Protein AF-X6NBS1-F1 (afdb_monomer_lite)

Foldseek 3Di:
DVVVVVLVVVLVVLLVVLLVLLLVLLVQLLVQLVVLVVCLVVVNLVSNLVSCLVNVVSLVSSLLSVLVSLLSCQQSVCCPPVVRHQDPVNSVVLCVLPVVLVVLVVVLSVQDDSPARDPVNLVSLVVNLVSSLVSLCVSLVSSVVSLLVVLLVVQVVPDDPDDDRDDDPVSLVSLLLSLLLSVLSVQLSVLVVVLSVLVSCLNVPPDVPDSSSNVNSVSSSVSSVSNSVSSVCNDPVNVVVSCVPCVVVSVVVSVVSVVVSVVVVVPD

Structure (mmCIF, N/CA/C/O backbone):
data_AF-X6NBS1-F1
#
_entry.id   AF-X6NBS1-F1
#
loop_
_atom_site.group_PDB
_atom_site.id
_atom_site.type_symbol
_atom_site.label_atom_id
_atom_site.label_alt_id
_atom_site.label_comp_id
_atom_site.label_asym_id
_atom_site.label_entity_id
_atom_site.label_seq_id
_atom_site.pdbx_PDB_ins_code
_atom_site.Cartn_x
_atom_site.Cartn_y
_atom_site.Cartn_z
_atom_site.occupancy
_atom_site.B_iso_or_equiv
_atom_site.auth_seq_id
_atom_site.auth_comp_id
_atom_site.auth_asym_id
_atom_site.auth_atom_id
_atom_site.pdbx_PDB_model_num
ATOM 1 N N . MET A 1 1 ? -29.540 11.827 16.513 1.00 54.47 1 MET A N 1
ATOM 2 C CA . MET A 1 1 ? -29.352 10.558 15.763 1.00 54.47 1 MET A CA 1
ATOM 3 C C . MET A 1 1 ? -29.164 10.740 14.250 1.00 54.47 1 MET A C 1
ATOM 5 O O . MET A 1 1 ? -28.243 10.127 13.724 1.00 54.47 1 MET A O 1
ATOM 9 N N . LYS A 1 2 ? -29.939 11.590 13.553 1.00 56.62 2 LYS A N 1
ATOM 10 C CA . LYS A 1 2 ? -29.839 11.810 12.088 1.00 56.62 2 LYS A CA 1
ATOM 11 C C . LYS A 1 2 ? -28.418 12.144 11.583 1.00 56.62 2 LYS A C 1
ATOM 13 O O . LYS A 1 2 ? -27.911 11.464 10.698 1.00 56.62 2 LYS A O 1
ATOM 18 N N . TYR A 1 3 ? -27.723 13.072 12.248 1.00 59.69 3 TYR A N 1
ATOM 19 C CA . TYR A 1 3 ? -26.331 13.436 11.929 1.00 59.69 3 TYR A CA 1
ATOM 20 C C . TYR A 1 3 ? -25.344 12.252 12.011 1.00 59.69 3 TYR A C 1
ATOM 22 O O . TYR A 1 3 ? -24.457 12.098 11.173 1.00 59.69 3 TYR A O 1
ATOM 30 N N . LEU A 1 4 ? -25.512 11.353 12.993 1.00 54.66 4 LEU A N 1
ATOM 31 C CA . LEU A 1 4 ? -24.625 10.194 13.165 1.00 54.66 4 LEU A CA 1
ATOM 32 C C . LEU A 1 4 ? -24.785 9.165 12.042 1.00 54.66 4 LEU A C 1
ATOM 34 O O . LEU A 1 4 ? -23.809 8.483 11.712 1.00 54.66 4 LEU A O 1
ATOM 38 N N . TYR A 1 5 ? -25.997 9.055 11.494 1.00 66.06 5 TYR A N 1
ATOM 39 C CA . TYR A 1 5 ? -26.334 8.159 10.394 1.00 66.06 5 TYR A CA 1
ATOM 40 C C . TYR A 1 5 ? -25.785 8.680 9.061 1.00 66.06 5 TYR A C 1
ATOM 42 O O . TYR A 1 5 ? -25.095 7.944 8.355 1.00 66.06 5 TYR A O 1
ATOM 50 N N . GLU A 1 6 ? -26.001 9.963 8.755 1.00 80.69 6 GLU A N 1
ATOM 51 C CA . GLU A 1 6 ? -25.488 10.596 7.531 1.00 80.69 6 GLU A CA 1
ATOM 52 C C . GLU A 1 6 ? -23.961 10.519 7.450 1.00 80.69 6 GLU A C 1
ATOM 54 O O . GLU A 1 6 ? -23.409 10.103 6.429 1.00 80.69 6 GLU A O 1
ATOM 59 N N . ASN A 1 7 ? -23.269 10.792 8.560 1.00 77.44 7 ASN A N 1
ATOM 60 C CA . ASN A 1 7 ? -21.810 10.758 8.564 1.00 77.44 7 ASN A CA 1
ATOM 61 C C . ASN A 1 7 ? -21.257 9.327 8.369 1.00 77.44 7 ASN A C 1
ATOM 63 O O . ASN A 1 7 ? -20.246 9.121 7.699 1.00 77.44 7 ASN A O 1
ATOM 67 N N . ARG A 1 8 ? -21.962 8.299 8.873 1.00 78.19 8 ARG A N 1
ATOM 68 C CA . ARG A 1 8 ? -21.600 6.884 8.647 1.00 78.19 8 ARG A CA 1
ATOM 69 C C . ARG A 1 8 ? -21.772 6.478 7.180 1.00 78.19 8 ARG A C 1
ATOM 71 O O . ARG A 1 8 ? -20.962 5.714 6.656 1.00 78.19 8 ARG A O 1
ATOM 78 N N . LYS A 1 9 ? -22.807 7.002 6.516 1.00 84.44 9 LYS A N 1
ATOM 79 C CA . LYS A 1 9 ? -23.068 6.765 5.090 1.00 84.44 9 LYS A CA 1
ATOM 80 C C . LYS A 1 9 ? -21.963 7.369 4.221 1.00 84.44 9 LYS A C 1
ATOM 82 O O . LYS A 1 9 ? -21.467 6.695 3.323 1.00 84.44 9 LYS A O 1
ATOM 87 N N . ASN A 1 10 ? -21.534 8.594 4.524 1.00 86.31 10 ASN A N 1
ATOM 88 C CA . ASN A 1 10 ? -20.439 9.254 3.807 1.00 86.31 10 ASN A CA 1
ATOM 89 C C . ASN A 1 10 ? -19.109 8.514 3.988 1.00 86.31 10 ASN A C 1
ATOM 91 O O . ASN A 1 10 ? -18.394 8.286 3.014 1.00 86.31 10 ASN A O 1
ATOM 95 N N . LEU A 1 11 ? -18.832 8.045 5.207 1.00 87.31 11 LEU A N 1
ATOM 96 C CA . LEU A 1 11 ? -17.645 7.250 5.505 1.00 87.31 11 LEU A CA 1
ATOM 97 C C . LEU A 1 11 ? -17.579 5.953 4.689 1.00 87.31 11 LEU A C 1
ATOM 99 O O . LEU A 1 11 ? -16.557 5.627 4.088 1.00 87.31 11 LEU A O 1
ATOM 103 N N . SER A 1 12 ? -18.687 5.211 4.660 1.00 87.94 12 SER A N 1
ATOM 104 C CA . SER A 1 12 ? -18.772 3.962 3.904 1.00 87.94 12 SER A CA 1
ATOM 105 C C . SER A 1 12 ? -18.581 4.194 2.404 1.00 87.94 12 SER A C 1
ATOM 107 O O . SER A 1 12 ? -17.882 3.413 1.760 1.00 87.94 12 SER A O 1
ATOM 109 N N . LYS A 1 13 ? -19.140 5.283 1.861 1.00 93.00 13 LYS A N 1
ATOM 110 C CA . LYS A 1 13 ? -18.949 5.672 0.458 1.00 93.00 13 LYS A CA 1
ATOM 111 C C . LYS A 1 13 ? -17.491 5.987 0.144 1.00 93.00 13 LYS A C 1
ATOM 113 O O . LYS A 1 13 ? -16.982 5.469 -0.842 1.00 93.00 13 LYS A O 1
ATOM 118 N N . PHE A 1 14 ? -16.816 6.776 0.985 1.00 93.88 14 PHE A N 1
ATOM 119 C CA . PHE A 1 14 ? -15.404 7.115 0.792 1.00 93.88 14 PHE A CA 1
ATOM 120 C C . PHE A 1 14 ? -14.534 5.858 0.675 1.00 93.88 14 PHE A C 1
ATOM 122 O O . PHE A 1 14 ? -13.827 5.695 -0.317 1.00 93.88 14 PHE A O 1
ATOM 129 N N . PHE A 1 15 ? -14.631 4.934 1.638 1.00 93.88 15 PHE A N 1
ATOM 130 C CA . PHE A 1 15 ? -13.835 3.704 1.594 1.00 93.88 15 PHE A CA 1
ATOM 131 C C . PHE A 1 15 ? -14.197 2.811 0.411 1.00 93.88 15 PHE A C 1
ATOM 133 O O . PHE A 1 15 ? -13.303 2.200 -0.168 1.00 93.88 15 PHE A O 1
ATOM 140 N N . CYS A 1 16 ? -15.475 2.750 0.032 1.00 94.44 16 CYS A N 1
ATOM 141 C CA . CYS A 1 16 ? -15.914 1.999 -1.138 1.00 94.44 16 CYS A CA 1
ATOM 142 C C . CYS A 1 16 ? -15.286 2.562 -2.422 1.00 94.44 16 CYS A C 1
ATOM 144 O O . CYS A 1 16 ? -14.586 1.837 -3.123 1.00 94.44 16 CYS A O 1
ATOM 146 N N . TYR A 1 17 ? -15.442 3.864 -2.686 1.00 96.38 17 TYR A N 1
ATOM 147 C CA . TYR A 1 17 ? -14.901 4.496 -3.892 1.00 96.38 17 TYR A CA 1
ATOM 148 C C . TYR A 1 17 ? -13.379 4.449 -3.950 1.00 96.38 17 TYR A C 1
ATOM 150 O O . TYR A 1 17 ? -12.824 4.126 -4.996 1.00 96.38 17 TYR A O 1
ATOM 158 N N . ALA A 1 18 ? -12.699 4.712 -2.835 1.00 95.81 18 ALA A N 1
ATOM 159 C CA . ALA A 1 18 ? -11.247 4.635 -2.791 1.00 95.81 18 ALA A CA 1
ATOM 160 C C . ALA A 1 18 ? -10.746 3.194 -3.006 1.00 95.81 18 ALA A C 1
ATOM 162 O O . ALA A 1 18 ? -9.756 2.995 -3.703 1.00 95.81 18 ALA A O 1
ATOM 163 N N . SER A 1 19 ? -11.455 2.180 -2.498 1.00 96.19 19 SER A N 1
ATOM 164 C CA . SER A 1 19 ? -11.112 0.776 -2.766 1.00 96.19 19 SER A CA 1
ATOM 165 C C . SER A 1 19 ? -11.358 0.392 -4.227 1.00 96.19 19 SER A C 1
ATOM 167 O O . SER A 1 19 ? -10.502 -0.241 -4.836 1.00 96.19 19 SER A O 1
ATOM 169 N N . ILE A 1 20 ? -12.485 0.812 -4.814 1.00 97.31 20 ILE A N 1
ATOM 170 C CA . ILE A 1 20 ? -12.769 0.606 -6.243 1.00 97.31 20 ILE A CA 1
ATOM 171 C C . ILE A 1 20 ? -11.671 1.254 -7.087 1.00 97.31 20 ILE A C 1
ATOM 173 O O . ILE A 1 20 ? -11.134 0.607 -7.975 1.00 97.31 20 ILE A O 1
ATOM 177 N N . PHE A 1 21 ? -11.287 2.491 -6.770 1.00 97.62 21 PHE A N 1
ATOM 178 C CA . PHE A 1 21 ? -10.201 3.191 -7.449 1.00 97.62 21 PHE A CA 1
ATOM 179 C C . PHE A 1 21 ? -8.885 2.399 -7.401 1.00 97.62 21 PHE A C 1
ATOM 181 O O . PHE A 1 21 ? -8.319 2.110 -8.452 1.00 97.62 21 PHE A O 1
ATOM 188 N N . CYS A 1 22 ? -8.440 1.975 -6.209 1.00 97.69 22 CYS A N 1
ATOM 189 C CA . CYS A 1 22 ? -7.217 1.174 -6.062 1.00 97.69 22 CYS A CA 1
ATOM 190 C C . CYS A 1 22 ? -7.293 -0.122 -6.879 1.00 97.69 22 CYS A C 1
ATOM 192 O O . CYS A 1 22 ? -6.366 -0.461 -7.613 1.00 97.69 22 CYS A O 1
ATOM 194 N N . SER A 1 23 ? -8.429 -0.820 -6.778 1.00 97.88 23 SER A N 1
ATOM 195 C CA . SER A 1 23 ? -8.660 -2.079 -7.476 1.00 97.88 23 SER A CA 1
ATOM 196 C C . SER A 1 23 ? -8.614 -1.905 -8.991 1.00 97.88 23 SER A C 1
ATOM 198 O O . SER A 1 23 ? -7.977 -2.704 -9.673 1.00 97.88 23 SER A O 1
ATOM 200 N N . SER A 1 24 ? -9.253 -0.861 -9.522 1.00 98.00 24 SER A N 1
ATOM 201 C CA . SER A 1 24 ? -9.255 -0.550 -10.953 1.00 98.00 24 SER A CA 1
ATOM 202 C C . SER A 1 24 ? -7.854 -0.225 -11.460 1.00 98.00 24 SER A C 1
ATOM 204 O O . SER A 1 24 ? -7.460 -0.735 -12.505 1.00 98.00 24 SER A O 1
ATOM 206 N N . CYS A 1 25 ? -7.075 0.559 -10.709 1.00 97.88 25 CYS A N 1
ATOM 207 C CA . CYS A 1 25 ? -5.694 0.887 -11.057 1.00 97.88 25 CYS A CA 1
ATOM 208 C C . CYS A 1 25 ? -4.815 -0.369 -11.186 1.00 97.88 25 CYS A C 1
ATOM 210 O O . CYS A 1 25 ? -4.175 -0.571 -12.219 1.00 97.88 25 CYS A O 1
ATOM 212 N N . TRP A 1 26 ? -4.816 -1.255 -10.187 1.00 98.12 26 TRP A N 1
ATOM 213 C CA . TRP A 1 26 ? -4.018 -2.485 -10.259 1.00 98.12 26 TRP A CA 1
ATOM 214 C C . TRP A 1 26 ? -4.557 -3.496 -11.267 1.00 98.12 26 TRP A C 1
ATOM 216 O O . TRP A 1 26 ? -3.770 -4.156 -11.937 1.00 98.12 26 TRP A O 1
ATOM 226 N N . SER A 1 27 ? -5.877 -3.600 -11.429 1.00 97.81 27 SER A N 1
ATOM 227 C CA . SER A 1 27 ? -6.470 -4.489 -12.438 1.00 97.81 27 SER A CA 1
ATOM 228 C C . SER A 1 27 ? -6.098 -4.046 -13.852 1.00 97.81 27 SER A C 1
ATOM 230 O O . SER A 1 27 ? -5.763 -4.879 -14.688 1.00 97.81 27 SER A O 1
ATOM 232 N N . LEU A 1 28 ? -6.092 -2.734 -14.110 1.00 97.00 28 LEU A N 1
ATOM 233 C CA . LEU A 1 28 ? -5.653 -2.182 -15.387 1.00 97.00 28 LEU A CA 1
ATOM 234 C C . LEU A 1 28 ? -4.161 -2.444 -15.626 1.00 97.00 28 LEU A C 1
ATOM 236 O O . LEU A 1 28 ? -3.786 -2.837 -16.727 1.00 97.00 28 LEU A O 1
ATOM 240 N N . TYR A 1 29 ? -3.318 -2.301 -14.596 1.00 96.50 29 TYR A N 1
ATOM 241 C CA . TYR A 1 29 ? -1.907 -2.687 -14.688 1.00 96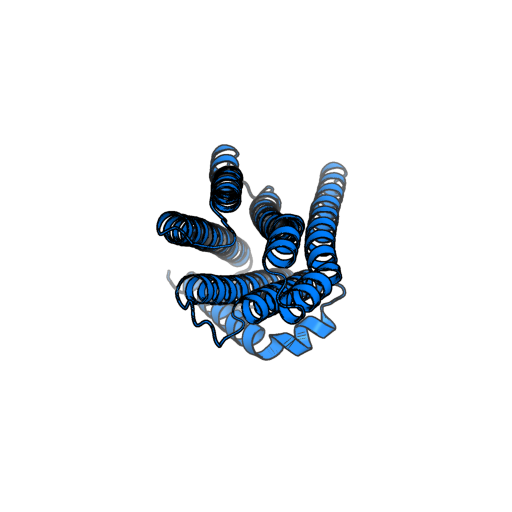.50 29 TYR A CA 1
ATOM 242 C C . TYR A 1 29 ? -1.750 -4.174 -15.044 1.00 96.50 29 TYR A C 1
ATOM 244 O O . TYR A 1 29 ? -1.016 -4.512 -15.969 1.00 96.50 29 TYR A O 1
ATOM 252 N N . LEU A 1 30 ? -2.467 -5.062 -14.349 1.00 97.12 30 LEU A N 1
ATOM 253 C CA . LEU A 1 30 ? -2.409 -6.508 -14.573 1.00 97.12 30 LEU A CA 1
ATOM 254 C C . LEU A 1 30 ? -2.884 -6.912 -15.969 1.00 97.12 30 LEU A C 1
ATOM 256 O O . LEU A 1 30 ? -2.258 -7.763 -16.592 1.00 97.12 30 LEU A O 1
ATOM 260 N N . LEU A 1 31 ? -3.948 -6.286 -16.477 1.00 96.00 31 LEU A N 1
ATOM 261 C CA . LEU A 1 31 ? -4.465 -6.544 -17.822 1.00 96.00 31 LEU A CA 1
ATOM 262 C C . LEU A 1 31 ? -3.444 -6.185 -18.912 1.00 96.00 31 LEU A C 1
ATOM 264 O O . LEU A 1 31 ? -3.386 -6.834 -19.953 1.00 96.00 31 LEU A O 1
ATOM 268 N N . LEU A 1 32 ? -2.646 -5.145 -18.671 1.00 93.75 32 LEU A N 1
ATOM 269 C CA . LEU A 1 32 ? -1.732 -4.576 -19.659 1.00 93.75 32 LEU A CA 1
ATOM 270 C C . LEU A 1 32 ? -0.296 -5.096 -19.522 1.00 93.75 32 LEU A C 1
ATOM 272 O O . LEU A 1 32 ? 0.461 -5.067 -20.492 1.00 93.75 32 LEU A O 1
ATOM 276 N N . SER A 1 33 ? 0.069 -5.626 -18.353 1.00 93.81 33 SER A N 1
ATOM 277 C CA . SER A 1 33 ? 1.383 -6.215 -18.084 1.00 93.81 33 SER A CA 1
ATOM 278 C C . SER A 1 33 ? 1.809 -7.254 -19.141 1.00 93.81 33 SER A C 1
ATOM 280 O O . SER A 1 33 ? 2.923 -7.118 -19.653 1.00 93.81 33 SER A O 1
ATOM 282 N N . PRO A 1 34 ? 0.949 -8.194 -19.602 1.00 95.12 34 PRO A N 1
ATOM 283 C CA . PRO A 1 34 ? 1.303 -9.153 -20.654 1.00 95.12 34 PRO A CA 1
ATOM 284 C C . PRO A 1 34 ? 1.820 -8.525 -21.957 1.00 95.12 34 PRO A C 1
ATOM 286 O O . PRO A 1 34 ? 2.671 -9.117 -22.615 1.00 95.12 34 PRO A O 1
ATOM 289 N N . MET A 1 35 ? 1.379 -7.315 -22.324 1.00 94.88 35 MET A N 1
ATOM 290 C CA . MET A 1 35 ? 1.914 -6.621 -23.506 1.00 94.88 35 MET A CA 1
ATOM 291 C C . MET A 1 35 ? 3.398 -6.268 -23.327 1.00 94.88 35 MET A C 1
ATOM 293 O O . MET A 1 35 ? 4.183 -6.384 -24.265 1.00 94.88 35 MET A O 1
ATOM 297 N N . GLY A 1 36 ? 3.799 -5.882 -22.110 1.00 91.62 36 GLY A N 1
ATOM 298 C CA . GLY A 1 36 ? 5.198 -5.624 -21.761 1.00 91.62 36 GLY A CA 1
ATOM 299 C C . GLY A 1 36 ? 6.049 -6.889 -21.834 1.00 91.62 36 GLY A C 1
ATOM 300 O O . GLY A 1 36 ? 7.153 -6.850 -22.374 1.00 91.62 36 GLY A O 1
ATOM 301 N N . PHE A 1 37 ? 5.500 -8.022 -21.382 1.00 92.62 37 PHE A N 1
ATOM 302 C CA . PHE A 1 37 ? 6.126 -9.339 -21.530 1.00 92.62 37 PHE A CA 1
ATOM 303 C C . PHE A 1 37 ? 6.360 -9.698 -23.003 1.00 92.62 37 PHE A C 1
ATOM 305 O O . PHE A 1 37 ? 7.473 -10.072 -23.365 1.00 92.62 37 PHE A O 1
ATOM 312 N N . ILE A 1 38 ? 5.344 -9.540 -23.858 1.00 95.19 38 ILE A N 1
ATOM 313 C CA . ILE A 1 38 ? 5.440 -9.852 -25.293 1.00 95.19 38 ILE A CA 1
ATOM 314 C C . ILE A 1 38 ? 6.533 -9.008 -25.960 1.00 95.19 38 ILE A C 1
ATOM 316 O O . ILE A 1 38 ? 7.420 -9.558 -26.608 1.00 95.19 38 ILE A O 1
ATOM 320 N N . PHE A 1 39 ? 6.544 -7.688 -25.746 1.00 94.81 39 PHE A N 1
ATOM 321 C CA . PHE A 1 39 ? 7.566 -6.823 -26.350 1.00 94.81 39 PHE A CA 1
ATOM 322 C C . PHE A 1 39 ? 8.979 -7.063 -25.808 1.00 94.81 39 PHE A C 1
ATOM 324 O O . PHE A 1 39 ? 9.954 -6.880 -26.545 1.00 94.81 39 PHE A O 1
ATOM 331 N N . CYS A 1 40 ? 9.099 -7.501 -24.551 1.00 91.50 40 CYS A N 1
ATOM 332 C CA . CYS A 1 40 ? 10.371 -7.938 -23.986 1.00 91.50 40 CYS A CA 1
ATOM 333 C C . CYS A 1 40 ? 10.886 -9.200 -24.701 1.00 91.50 40 CYS A C 1
ATOM 335 O O . CYS A 1 40 ? 12.045 -9.234 -25.113 1.00 91.50 40 CYS A O 1
ATOM 337 N N . MET A 1 41 ? 10.014 -10.189 -24.937 1.00 92.44 41 MET A N 1
ATOM 338 C CA . MET A 1 41 ? 10.351 -11.422 -25.664 1.00 92.44 41 MET A CA 1
ATOM 339 C C . MET A 1 41 ? 10.689 -11.176 -27.142 1.00 92.44 41 MET A C 1
ATOM 341 O O . MET A 1 41 ? 11.563 -11.842 -27.688 1.00 92.44 41 MET A O 1
ATOM 345 N N . GLU A 1 42 ? 10.059 -10.187 -27.783 1.00 94.88 42 GLU A N 1
ATOM 346 C CA . GLU A 1 42 ? 10.387 -9.752 -29.152 1.00 94.88 42 GLU A CA 1
ATOM 347 C C . GLU A 1 42 ? 11.744 -9.029 -29.264 1.00 94.88 42 GLU A C 1
ATOM 349 O O . GLU A 1 42 ? 12.143 -8.638 -30.362 1.00 94.88 42 GLU A O 1
ATOM 354 N N . GLY A 1 43 ? 12.442 -8.767 -28.152 1.00 91.12 43 GLY A N 1
ATOM 355 C CA . GLY A 1 43 ? 13.696 -8.010 -28.167 1.00 91.12 43 GLY A CA 1
ATOM 356 C C . GLY A 1 43 ? 13.512 -6.554 -28.609 1.00 91.12 43 GLY A C 1
ATOM 357 O O . GLY A 1 43 ? 14.413 -5.966 -29.208 1.00 91.12 43 GLY A O 1
ATOM 358 N N . SER A 1 44 ? 12.342 -5.961 -28.334 1.00 92.50 44 SER A N 1
ATOM 359 C CA . SER A 1 44 ? 11.972 -4.597 -28.736 1.00 92.50 44 SER A CA 1
ATOM 360 C C . SER A 1 44 ? 12.026 -3.609 -27.554 1.00 92.50 44 SER A C 1
ATOM 362 O O . SER A 1 44 ? 10.983 -3.103 -27.131 1.00 92.50 44 SER A O 1
ATOM 364 N N . PRO A 1 45 ? 13.218 -3.227 -27.042 1.00 87.62 45 PRO A N 1
ATOM 365 C CA . PRO A 1 45 ? 13.360 -2.478 -25.786 1.00 87.62 45 PRO A CA 1
ATOM 366 C C . PRO A 1 45 ? 12.656 -1.117 -25.804 1.00 87.62 45 PRO A C 1
ATOM 368 O O . PRO A 1 45 ? 12.155 -0.660 -24.782 1.00 87.62 45 PRO A O 1
ATOM 371 N N . ARG A 1 46 ? 12.557 -0.462 -26.972 1.00 89.81 46 ARG A N 1
ATOM 372 C CA . ARG A 1 46 ? 11.799 0.794 -27.106 1.00 89.81 46 ARG A CA 1
ATOM 373 C C . ARG A 1 46 ? 10.317 0.590 -26.792 1.00 89.81 46 ARG A C 1
ATOM 375 O O . ARG A 1 46 ? 9.768 1.361 -26.017 1.00 89.81 46 ARG A O 1
ATOM 382 N N . LYS A 1 47 ? 9.694 -0.452 -27.357 1.00 93.56 47 LYS A N 1
ATOM 383 C CA . LYS A 1 47 ? 8.278 -0.766 -27.118 1.00 93.56 47 LYS A CA 1
ATOM 384 C C . LYS A 1 47 ? 8.054 -1.172 -25.663 1.00 93.56 47 LYS A C 1
ATOM 386 O O . LYS A 1 47 ? 7.114 -0.678 -25.049 1.00 93.56 47 LYS A O 1
ATOM 391 N N . THR A 1 48 ? 8.945 -1.993 -25.102 1.00 91.44 48 THR A N 1
ATOM 392 C CA . THR A 1 48 ? 8.889 -2.415 -23.695 1.00 91.44 48 THR A CA 1
ATOM 393 C C . THR A 1 48 ? 8.931 -1.223 -22.744 1.00 91.44 48 THR A C 1
ATOM 395 O O . THR A 1 48 ? 8.074 -1.103 -21.872 1.00 91.44 48 THR A O 1
ATOM 398 N N . VAL A 1 49 ? 9.876 -0.297 -22.946 1.00 88.38 49 VAL A N 1
ATOM 399 C CA . VAL A 1 49 ? 9.989 0.922 -22.132 1.00 88.38 49 VAL A CA 1
ATOM 400 C C . VAL A 1 49 ? 8.767 1.818 -22.312 1.00 88.38 49 VAL A C 1
ATOM 402 O O . VAL A 1 49 ? 8.235 2.307 -21.321 1.00 88.38 49 VAL A O 1
ATOM 405 N N . THR A 1 50 ? 8.272 2.009 -23.539 1.00 90.44 50 THR A N 1
ATOM 406 C CA . THR A 1 50 ? 7.044 2.783 -23.780 1.00 90.44 50 THR A CA 1
ATOM 407 C C . THR A 1 50 ? 5.855 2.191 -23.027 1.00 90.44 50 THR A C 1
ATOM 409 O O . THR A 1 50 ? 5.157 2.914 -22.323 1.00 90.44 50 THR A O 1
ATOM 412 N N . VAL A 1 51 ? 5.658 0.876 -23.111 1.00 92.50 51 VAL A N 1
ATOM 413 C CA . VAL A 1 51 ? 4.610 0.159 -22.378 1.00 92.50 51 VAL A CA 1
ATOM 414 C C . VAL A 1 51 ? 4.773 0.316 -20.865 1.00 92.50 51 VAL A C 1
ATOM 416 O O . VAL A 1 51 ? 3.809 0.650 -20.174 1.00 92.50 51 VAL A O 1
ATOM 419 N N . ALA A 1 52 ? 5.994 0.164 -20.348 1.00 90.00 52 ALA A N 1
ATOM 420 C CA . ALA A 1 52 ? 6.275 0.379 -18.935 1.00 90.00 52 ALA A CA 1
ATOM 421 C C . ALA A 1 52 ? 5.917 1.810 -18.500 1.00 90.00 52 ALA A C 1
ATOM 423 O O . ALA A 1 52 ? 5.204 1.980 -17.515 1.00 90.00 52 ALA A O 1
ATOM 424 N N . LEU A 1 53 ? 6.336 2.840 -19.239 1.00 88.62 53 LEU A N 1
ATOM 425 C CA . LEU A 1 53 ? 6.058 4.243 -18.904 1.00 88.62 53 LEU A CA 1
ATOM 426 C C . LEU A 1 53 ? 4.558 4.573 -18.914 1.00 88.62 53 LEU A C 1
ATOM 428 O O . LEU A 1 53 ? 4.107 5.374 -18.097 1.00 88.62 53 LEU A O 1
ATOM 432 N N . ILE A 1 54 ? 3.778 3.947 -19.800 1.00 91.00 54 ILE A N 1
ATOM 433 C CA . ILE A 1 54 ? 2.328 4.172 -19.880 1.00 91.00 54 ILE A CA 1
ATOM 434 C C . ILE A 1 54 ? 1.597 3.494 -18.712 1.00 91.00 54 ILE A C 1
ATOM 436 O O . ILE A 1 54 ? 0.657 4.074 -18.167 1.00 91.00 54 ILE A O 1
ATOM 440 N N . PHE A 1 55 ? 2.009 2.288 -18.301 1.00 91.25 55 PHE A N 1
ATOM 441 C CA . PHE A 1 55 ? 1.228 1.485 -17.346 1.00 91.25 55 PHE A CA 1
ATOM 442 C C . PHE A 1 55 ? 1.723 1.553 -15.906 1.00 91.25 55 PHE A C 1
ATOM 444 O O . PHE A 1 55 ? 0.911 1.492 -14.984 1.00 91.25 55 PHE A O 1
ATOM 451 N N . THR A 1 56 ? 3.016 1.771 -15.678 1.00 91.00 56 THR A N 1
ATOM 452 C CA . THR A 1 56 ? 3.570 1.943 -14.326 1.00 91.00 56 THR A CA 1
ATOM 453 C C . THR A 1 56 ? 2.873 3.053 -13.506 1.00 91.00 56 THR A C 1
ATOM 455 O O . THR A 1 56 ? 2.686 2.846 -12.303 1.00 91.00 56 THR A O 1
ATOM 458 N N . PRO A 1 57 ? 2.366 4.168 -14.087 1.00 93.81 57 PRO A N 1
ATOM 459 C CA . PRO A 1 57 ? 1.551 5.127 -13.343 1.00 93.81 57 PRO A CA 1
ATOM 460 C C . PRO A 1 57 ? 0.342 4.491 -12.648 1.00 93.81 57 PRO A C 1
ATOM 462 O O . PRO A 1 57 ? 0.007 4.896 -11.540 1.00 93.81 57 PRO A O 1
ATOM 465 N N . MET A 1 58 ? -0.290 3.475 -13.246 1.00 96.19 58 MET A N 1
ATOM 466 C CA . MET A 1 58 ? -1.453 2.801 -12.655 1.00 96.19 58 MET A CA 1
ATOM 467 C C . MET A 1 58 ? -1.082 2.031 -11.390 1.00 96.19 58 MET A C 1
ATOM 469 O O . MET A 1 58 ? -1.798 2.109 -10.394 1.00 96.19 58 MET A O 1
ATOM 473 N N . TYR A 1 59 ? 0.071 1.362 -11.380 1.00 95.62 59 TYR A N 1
ATOM 474 C CA . TYR A 1 59 ? 0.588 0.720 -10.172 1.00 95.62 59 TYR A CA 1
ATOM 475 C C . TYR A 1 59 ? 0.786 1.738 -9.038 1.00 95.62 59 TYR A C 1
ATOM 477 O O . TYR A 1 59 ? 0.264 1.556 -7.934 1.00 95.62 59 TYR A O 1
ATOM 485 N N . TYR A 1 60 ? 1.459 2.857 -9.327 1.00 94.38 60 TYR A N 1
ATOM 486 C CA . TYR A 1 60 ? 1.717 3.901 -8.333 1.00 94.38 60 TYR A CA 1
ATOM 487 C C . TYR A 1 60 ? 0.449 4.623 -7.866 1.00 94.38 60 TYR A C 1
ATOM 489 O O . TYR A 1 60 ? 0.328 4.923 -6.679 1.00 94.38 60 TYR A O 1
ATOM 497 N N . LEU A 1 61 ? -0.519 4.865 -8.754 1.00 95.81 61 LEU A N 1
ATOM 498 C CA . LEU A 1 61 ? -1.825 5.414 -8.379 1.00 95.81 61 LEU A CA 1
ATOM 499 C C . LEU A 1 61 ? -2.565 4.490 -7.406 1.00 95.81 61 LEU A C 1
ATOM 501 O O . LEU A 1 61 ? -3.154 4.979 -6.441 1.00 95.81 61 LEU A O 1
ATOM 505 N N . GLY A 1 62 ? -2.478 3.171 -7.599 1.00 96.69 62 GLY A N 1
ATOM 506 C CA . GLY A 1 62 ? -3.004 2.195 -6.647 1.00 96.69 62 GLY A CA 1
ATOM 507 C C . GLY A 1 62 ? -2.338 2.301 -5.269 1.00 96.69 62 GLY A C 1
ATOM 508 O O . GLY A 1 62 ? -3.037 2.388 -4.259 1.00 96.69 62 GLY A O 1
ATOM 509 N N . LEU A 1 63 ? -1.002 2.400 -5.212 1.00 95.44 63 LEU A N 1
ATOM 510 C CA . LEU A 1 63 ? -0.266 2.593 -3.950 1.00 95.44 63 LEU A CA 1
ATOM 511 C C . LEU A 1 63 ? -0.645 3.905 -3.240 1.00 95.44 63 LEU A C 1
ATOM 513 O O . LEU A 1 63 ? -0.873 3.919 -2.028 1.00 95.44 63 LEU A O 1
ATOM 517 N N . VAL A 1 64 ? -0.764 5.009 -3.986 1.00 95.94 64 VAL A N 1
ATOM 518 C CA . VAL A 1 64 ? -1.236 6.299 -3.448 1.00 95.94 64 VAL A CA 1
ATOM 519 C C . VAL A 1 64 ? -2.665 6.170 -2.919 1.00 95.94 64 VAL A C 1
ATOM 521 O O . VAL A 1 64 ? -2.969 6.677 -1.839 1.00 95.94 64 VAL A O 1
ATOM 524 N N . GLY A 1 65 ? -3.535 5.452 -3.630 1.00 96.00 65 GLY A N 1
ATOM 525 C CA . GLY A 1 65 ? -4.899 5.176 -3.190 1.00 96.00 65 GLY A CA 1
ATOM 526 C C . GLY A 1 65 ? -4.953 4.416 -1.858 1.00 96.00 65 GLY A C 1
ATOM 527 O O . GLY A 1 65 ? -5.707 4.806 -0.964 1.00 96.00 65 GLY A O 1
ATOM 528 N N . VAL A 1 66 ? -4.108 3.396 -1.666 1.00 95.69 66 VAL A N 1
ATOM 529 C CA . VAL A 1 66 ? -3.981 2.676 -0.382 1.00 95.69 66 VAL A CA 1
ATOM 530 C C . VAL A 1 66 ? -3.501 3.592 0.729 1.00 95.69 66 VAL A C 1
ATOM 532 O O . VAL A 1 66 ? -4.041 3.562 1.836 1.00 95.69 66 VAL A O 1
ATOM 535 N N . TYR A 1 67 ? -2.509 4.430 0.445 1.00 96.44 67 TYR A N 1
ATOM 536 C CA . TYR A 1 67 ? -2.019 5.391 1.420 1.00 96.44 67 TYR A CA 1
ATOM 537 C C . TYR A 1 67 ? -3.138 6.344 1.868 1.00 96.44 67 TYR A C 1
ATOM 539 O O . TYR A 1 67 ? -3.366 6.527 3.066 1.00 96.44 67 TYR A O 1
ATOM 547 N N . VAL A 1 68 ? -3.918 6.874 0.920 1.00 96.69 68 VAL A N 1
ATOM 548 C CA . VAL A 1 68 ? -5.101 7.704 1.200 1.00 96.69 68 VAL A CA 1
ATOM 549 C C . VAL A 1 68 ? -6.159 6.929 1.993 1.00 96.69 68 VAL A C 1
ATOM 551 O O . VAL A 1 68 ? -6.740 7.480 2.931 1.00 96.69 68 VAL A O 1
ATOM 554 N N . LEU A 1 69 ? -6.383 5.645 1.693 1.00 95.56 69 LEU A N 1
ATOM 555 C CA . LEU A 1 69 ? -7.261 4.774 2.480 1.00 95.56 69 LEU A CA 1
ATOM 556 C C . LEU A 1 69 ? -6.787 4.654 3.935 1.00 95.56 69 LEU A C 1
ATOM 558 O O . LEU A 1 69 ? -7.614 4.730 4.845 1.00 95.56 69 LEU A O 1
ATOM 562 N N . LEU A 1 70 ? -5.483 4.498 4.182 1.00 94.69 70 LEU A N 1
ATOM 563 C CA . LEU A 1 70 ? -4.916 4.421 5.534 1.00 94.69 70 LEU A CA 1
ATOM 564 C C . LEU A 1 70 ? -5.052 5.747 6.290 1.00 94.69 70 LEU A C 1
ATOM 566 O O . LEU A 1 70 ? -5.483 5.745 7.446 1.00 94.69 70 LEU A O 1
ATOM 570 N N . VAL A 1 71 ? -4.760 6.876 5.637 1.00 96.62 71 VAL A N 1
ATOM 571 C CA . VAL A 1 71 ? -4.977 8.217 6.207 1.00 96.62 71 VAL A CA 1
ATOM 572 C C . VAL A 1 71 ? -6.455 8.422 6.544 1.00 96.62 71 VAL A C 1
ATOM 574 O O . VAL A 1 71 ? -6.785 8.842 7.654 1.00 96.62 71 VAL A O 1
ATOM 577 N N . GLY A 1 72 ? -7.358 8.064 5.628 1.00 95.06 72 GLY A N 1
ATOM 578 C CA . GLY A 1 72 ? -8.801 8.139 5.840 1.00 95.06 72 GLY A CA 1
ATOM 579 C C . GLY A 1 72 ? -9.267 7.249 6.994 1.00 95.06 72 GLY A C 1
ATOM 580 O O . GLY A 1 72 ? -10.035 7.696 7.844 1.00 95.06 72 GLY A O 1
ATOM 581 N N . ARG A 1 73 ? -8.754 6.014 7.097 1.00 93.38 73 ARG A N 1
ATOM 582 C CA . ARG A 1 73 ? -9.025 5.115 8.234 1.00 93.38 73 ARG A CA 1
ATOM 583 C C . ARG A 1 73 ? -8.586 5.740 9.548 1.00 93.38 73 ARG A C 1
ATOM 585 O O . ARG A 1 73 ? -9.366 5.725 10.495 1.00 93.38 73 ARG A O 1
ATOM 592 N N . LEU A 1 74 ? -7.390 6.320 9.607 1.00 94.25 74 LEU A N 1
ATOM 593 C CA . LEU A 1 74 ? -6.901 7.010 10.797 1.00 94.25 74 LEU A CA 1
ATOM 594 C C . LEU A 1 74 ? -7.785 8.213 11.158 1.00 94.25 74 LEU A C 1
ATOM 596 O O . LEU A 1 74 ? -8.198 8.343 12.307 1.00 94.25 74 LEU A O 1
ATOM 600 N N . TYR A 1 75 ? -8.116 9.065 10.191 1.00 95.50 75 TYR A N 1
ATOM 601 C CA . TYR A 1 75 ? -8.916 10.264 10.425 1.00 95.50 75 TYR A CA 1
ATOM 602 C C . TYR A 1 75 ? -10.336 9.933 10.904 1.00 95.50 75 TYR A C 1
ATOM 604 O O . TYR A 1 75 ? -10.727 10.306 12.012 1.00 95.50 75 TYR A O 1
ATOM 612 N N . TYR A 1 76 ? -11.091 9.172 10.112 1.00 93.00 76 TYR A N 1
ATOM 613 C CA . TYR A 1 76 ? -12.508 8.936 10.374 1.00 93.00 76 TYR A CA 1
ATOM 614 C C . TYR A 1 76 ? -12.774 7.984 11.548 1.00 93.00 76 TYR A C 1
ATOM 616 O O . TYR A 1 76 ? -13.811 8.094 12.201 1.00 93.00 76 TYR A O 1
ATOM 624 N N . THR A 1 77 ? -11.853 7.062 11.861 1.00 90.62 77 THR A N 1
ATOM 625 C CA . THR A 1 77 ? -12.019 6.162 13.022 1.00 90.62 77 THR A CA 1
ATOM 626 C C . THR A 1 77 ? -11.977 6.938 14.338 1.00 90.62 77 THR A C 1
ATOM 628 O O . THR A 1 77 ? -12.730 6.632 15.265 1.00 90.62 77 THR A O 1
ATOM 631 N N . PHE A 1 78 ? -11.121 7.959 14.428 1.00 93.38 78 PHE A N 1
ATOM 632 C CA . PHE A 1 78 ? -10.915 8.717 15.663 1.00 93.38 78 PHE A CA 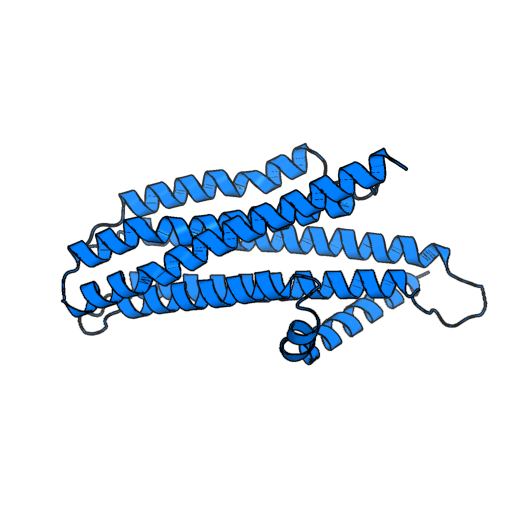1
ATOM 633 C C . PHE A 1 78 ? -11.620 10.077 15.690 1.00 93.38 78 PHE A C 1
ATOM 635 O O . PHE A 1 78 ? -11.596 10.734 16.725 1.00 93.38 78 PHE A O 1
ATOM 642 N N . GLU A 1 79 ? -12.305 10.475 14.614 1.00 94.12 79 GLU A N 1
ATOM 643 C CA . GLU A 1 79 ? -13.000 11.767 14.500 1.00 94.12 79 GLU A CA 1
ATOM 644 C C . GLU A 1 79 ? -13.966 12.044 15.665 1.00 94.12 79 GLU A C 1
ATOM 646 O O . GLU A 1 79 ? -14.059 13.172 16.139 1.00 94.12 79 GLU A O 1
ATOM 651 N N . ARG A 1 80 ? -14.661 11.012 16.162 1.00 89.88 80 ARG A N 1
ATOM 652 C CA . ARG A 1 80 ? -15.677 11.145 17.224 1.00 89.88 80 ARG A CA 1
ATOM 653 C C . ARG A 1 80 ? -15.130 11.082 18.650 1.00 89.88 80 ARG A C 1
ATOM 655 O O . ARG A 1 80 ? -15.900 11.243 19.590 1.00 89.88 80 ARG A O 1
ATOM 662 N N . ASN A 1 81 ? -13.843 10.797 18.827 1.00 92.19 81 ASN A N 1
ATOM 663 C CA . ASN A 1 81 ? -13.236 10.661 20.147 1.00 92.19 81 ASN A CA 1
ATOM 664 C C . ASN A 1 81 ? -12.375 11.909 20.408 1.00 92.19 81 ASN A C 1
ATOM 666 O O . ASN A 1 81 ? -11.272 11.972 19.866 1.00 92.19 81 ASN A O 1
ATOM 670 N N . PRO A 1 82 ? -12.825 12.893 21.214 1.00 92.81 82 PRO A N 1
ATOM 671 C CA . PRO A 1 82 ? -12.155 14.194 21.333 1.00 92.81 82 PRO A CA 1
ATOM 672 C C . PRO A 1 82 ? -10.689 14.086 21.783 1.00 92.81 82 PRO A C 1
ATOM 674 O O . PRO A 1 82 ? -9.834 14.772 21.234 1.00 92.81 82 PRO A O 1
ATOM 677 N N . GLY A 1 83 ? -10.359 13.152 22.684 1.00 93.38 83 GLY A N 1
ATOM 678 C CA . GLY A 1 83 ? -8.971 12.901 23.107 1.00 93.38 83 GLY A CA 1
ATOM 679 C C . GLY A 1 83 ? -8.091 12.182 22.070 1.00 93.38 83 GLY A C 1
ATOM 680 O O . GLY A 1 83 ? -6.871 12.150 22.199 1.00 93.38 83 GLY A O 1
ATOM 681 N N . LEU A 1 84 ? -8.686 11.601 21.025 1.00 94.88 84 LEU A N 1
ATOM 682 C CA . LEU A 1 84 ? -7.982 10.840 19.986 1.00 94.88 84 LEU A CA 1
ATOM 683 C C . LEU A 1 84 ? -8.096 11.458 18.594 1.00 94.88 84 LEU A C 1
ATOM 685 O O . LEU A 1 84 ? -7.491 10.927 17.658 1.00 94.88 84 LEU A O 1
ATOM 689 N N . GLN A 1 85 ? -8.810 12.569 18.444 1.00 96.31 85 GLN A N 1
ATOM 690 C CA . GLN A 1 85 ? -9.040 13.202 17.156 1.00 96.31 85 GLN A CA 1
ATOM 691 C C . GLN A 1 85 ? -7.712 13.545 16.461 1.00 96.31 85 GLN A C 1
ATOM 693 O O . GLN A 1 85 ? -6.731 13.963 17.082 1.00 96.31 85 GLN A O 1
ATOM 698 N N . VAL A 1 86 ? -7.653 13.322 15.149 1.00 96.19 86 VAL A N 1
ATOM 699 C CA . VAL A 1 86 ? -6.515 13.740 14.323 1.00 96.19 86 VAL A CA 1
ATOM 700 C C . VAL A 1 86 ? -6.725 15.205 13.961 1.00 96.19 86 VAL A C 1
ATOM 702 O O . VAL A 1 86 ? -7.712 15.549 13.310 1.00 96.19 86 VAL A O 1
ATOM 705 N N . SER A 1 87 ? -5.817 16.081 14.395 1.00 96.50 87 SER A N 1
ATOM 706 C CA . SER A 1 87 ? -5.911 17.507 14.079 1.00 96.50 87 SER A CA 1
ATOM 707 C C . SER A 1 87 ? -5.787 17.742 12.568 1.00 96.50 87 SER A C 1
ATOM 709 O O . SER A 1 87 ? -5.082 17.013 11.869 1.00 96.50 87 SER A O 1
ATOM 711 N N . ARG A 1 88 ? -6.434 18.793 12.045 1.00 96.19 88 ARG A N 1
ATOM 712 C CA . ARG A 1 88 ? -6.349 19.144 10.611 1.00 96.19 88 ARG A CA 1
ATOM 713 C C . ARG A 1 88 ? -4.911 19.412 10.156 1.00 96.19 88 ARG A C 1
ATOM 715 O O . ARG A 1 88 ? -4.549 19.060 9.041 1.00 96.19 88 ARG A O 1
ATOM 722 N N . ARG A 1 89 ? -4.082 19.982 11.039 1.00 97.56 89 ARG A N 1
ATOM 723 C CA . ARG A 1 89 ? -2.648 20.201 10.785 1.00 97.56 89 ARG A CA 1
ATOM 724 C C . ARG A 1 89 ? -1.910 18.876 10.609 1.00 97.56 89 ARG A C 1
ATOM 726 O O . ARG A 1 89 ? -1.186 18.712 9.637 1.00 97.56 89 ARG A O 1
ATOM 733 N N . LEU A 1 90 ? -2.144 17.918 11.509 1.00 96.56 90 LEU A N 1
ATOM 734 C CA . LEU A 1 90 ? -1.545 16.589 11.425 1.00 96.56 90 LEU A CA 1
ATOM 735 C C . LEU A 1 90 ? -2.029 15.831 10.187 1.00 96.56 90 LEU A C 1
ATOM 737 O O . LEU A 1 90 ? -1.221 15.196 9.524 1.00 96.56 90 LEU A O 1
ATOM 741 N N . LEU A 1 91 ? -3.311 15.948 9.828 1.00 96.94 91 LEU A N 1
ATOM 742 C CA . LEU A 1 91 ? -3.832 15.398 8.575 1.00 96.94 91 LEU A CA 1
ATOM 743 C C . LEU A 1 91 ? -3.101 15.980 7.356 1.00 96.94 91 LEU A C 1
ATOM 745 O O . LEU A 1 91 ? -2.694 15.222 6.483 1.00 96.94 91 LEU A O 1
ATOM 749 N N . GLY A 1 92 ? -2.883 17.299 7.326 1.00 97.06 92 GLY A N 1
ATOM 750 C CA . GLY A 1 92 ? -2.089 17.955 6.287 1.00 97.06 92 GLY A CA 1
ATOM 751 C C . GLY A 1 92 ? -0.676 17.378 6.193 1.00 97.06 92 GLY A C 1
ATOM 752 O O . GLY A 1 92 ? -0.270 16.955 5.116 1.00 97.06 92 GLY A O 1
ATOM 753 N N . VAL A 1 93 ? 0.030 17.262 7.325 1.00 97.69 93 VAL A N 1
ATOM 754 C CA . VAL A 1 93 ? 1.376 16.655 7.395 1.00 97.69 93 VAL A CA 1
ATOM 755 C C . VAL A 1 93 ? 1.376 15.212 6.886 1.00 97.69 93 VAL A C 1
ATOM 757 O O . VAL A 1 93 ? 2.256 14.835 6.121 1.00 97.69 93 VAL A O 1
ATOM 760 N N . LEU A 1 94 ? 0.373 14.412 7.254 1.00 97.00 94 LEU A N 1
ATOM 761 C CA . LEU A 1 94 ? 0.249 13.029 6.790 1.00 97.00 94 LEU A CA 1
ATOM 762 C C . LEU A 1 94 ? -0.022 12.923 5.283 1.00 97.00 94 LEU A C 1
ATOM 764 O O . LEU A 1 94 ? 0.263 11.881 4.703 1.00 97.00 94 LEU A O 1
ATOM 768 N N . LEU A 1 95 ? -0.543 13.966 4.634 1.00 97.56 95 LEU A N 1
ATOM 769 C CA . LEU A 1 95 ? -0.782 13.990 3.187 1.00 97.56 95 LEU A CA 1
ATOM 770 C C . LEU A 1 95 ? 0.408 14.540 2.381 1.00 97.56 95 LEU A C 1
ATOM 772 O O . LEU A 1 95 ? 0.473 14.277 1.183 1.00 97.56 95 LEU A O 1
ATOM 776 N N . VAL A 1 96 ? 1.371 15.231 3.010 1.00 97.75 96 VAL A N 1
ATOM 777 C CA . VAL A 1 96 ? 2.587 15.772 2.357 1.00 97.75 96 VAL A CA 1
ATOM 778 C C . VAL A 1 96 ? 3.404 14.728 1.575 1.00 97.75 96 VAL A C 1
ATOM 780 O O . VAL A 1 96 ? 3.906 15.073 0.504 1.00 97.75 96 VAL A O 1
ATOM 783 N N . PRO A 1 97 ? 3.538 13.459 2.011 1.00 96.94 97 PRO A N 1
ATOM 784 C CA . PRO A 1 97 ? 4.264 12.458 1.231 1.00 96.94 97 PRO A CA 1
ATOM 785 C C . PRO A 1 97 ? 3.698 12.227 -0.177 1.00 96.94 97 PRO A C 1
ATOM 787 O O . PRO A 1 97 ? 4.459 11.878 -1.072 1.00 96.94 97 PRO A O 1
ATOM 790 N N . ILE A 1 98 ? 2.398 12.461 -0.405 1.00 96.44 98 ILE A N 1
ATOM 791 C CA . ILE A 1 98 ? 1.740 12.222 -1.701 1.00 96.44 98 ILE A CA 1
ATOM 792 C C . ILE A 1 98 ? 2.315 13.115 -2.815 1.00 96.44 98 ILE A C 1
ATOM 794 O O . ILE A 1 98 ? 2.833 12.563 -3.787 1.00 96.44 98 ILE A O 1
ATOM 798 N N . PRO A 1 99 ? 2.276 14.463 -2.730 1.00 97.38 99 PRO A N 1
ATOM 799 C CA . PRO A 1 99 ? 2.838 15.313 -3.779 1.00 97.38 99 PRO A CA 1
ATOM 800 C C . PRO A 1 99 ? 4.344 15.101 -3.960 1.00 97.38 99 PRO A C 1
ATOM 802 O O . PRO A 1 99 ? 4.818 15.119 -5.092 1.00 97.38 99 PRO A O 1
ATOM 805 N N . ILE A 1 100 ? 5.093 14.830 -2.883 1.00 96.50 100 ILE A N 1
ATOM 806 C CA . ILE A 1 100 ? 6.526 14.512 -2.985 1.00 96.50 100 ILE A CA 1
ATOM 807 C C . ILE A 1 100 ? 6.725 13.236 -3.809 1.00 96.50 100 ILE A C 1
ATOM 809 O O . ILE A 1 100 ? 7.561 13.209 -4.709 1.00 96.50 100 ILE A O 1
ATOM 813 N N . TYR A 1 101 ? 5.930 12.197 -3.551 1.00 93.75 101 TYR A N 1
ATOM 814 C CA . TYR A 1 101 ? 5.996 10.940 -4.288 1.00 93.75 101 TYR A CA 1
ATOM 815 C C . TYR A 1 101 ? 5.668 11.119 -5.775 1.00 93.75 101 TYR A C 1
ATOM 817 O O . TYR A 1 101 ? 6.379 10.594 -6.628 1.00 93.75 101 TYR A O 1
ATOM 825 N N . VAL A 1 102 ? 4.645 11.920 -6.094 1.00 94.00 102 VAL A N 1
ATOM 826 C CA . VAL A 1 102 ? 4.287 12.263 -7.480 1.00 94.00 102 VAL A CA 1
ATOM 827 C C . VAL A 1 102 ? 5.437 12.988 -8.182 1.00 94.00 102 VAL A C 1
ATOM 829 O O . VAL A 1 102 ? 5.789 12.629 -9.304 1.00 94.00 102 VAL A O 1
ATOM 832 N N . ILE A 1 103 ? 6.067 13.962 -7.521 1.00 95.94 103 ILE A N 1
ATOM 833 C CA . ILE A 1 103 ? 7.212 14.699 -8.074 1.00 95.94 103 ILE A CA 1
ATOM 834 C C . ILE A 1 103 ? 8.395 13.757 -8.327 1.00 95.94 103 ILE A C 1
ATOM 836 O O . ILE A 1 103 ? 8.938 13.742 -9.433 1.00 95.94 103 ILE A O 1
ATOM 840 N N . LEU A 1 104 ? 8.773 12.936 -7.340 1.00 94.00 104 LEU A N 1
ATOM 841 C CA . LEU A 1 104 ? 9.854 11.953 -7.482 1.00 94.00 104 LEU A CA 1
ATOM 842 C C . LEU A 1 104 ? 9.578 10.976 -8.629 1.00 94.00 104 LEU A C 1
ATOM 844 O O . LEU A 1 104 ? 10.484 10.660 -9.398 1.00 94.00 104 LEU A O 1
ATOM 848 N N . TYR A 1 105 ? 8.326 10.545 -8.782 1.00 91.94 105 TYR A N 1
ATOM 849 C CA . TYR A 1 105 ? 7.915 9.684 -9.882 1.00 91.94 105 TYR A CA 1
ATOM 850 C C . TYR A 1 105 ? 8.045 10.377 -11.243 1.00 91.94 105 TYR A C 1
ATOM 852 O O . TYR A 1 105 ? 8.611 9.797 -12.168 1.00 91.94 105 TYR A O 1
ATOM 860 N N . ILE A 1 106 ? 7.589 11.625 -11.385 1.00 93.06 106 ILE A N 1
ATOM 861 C CA . ILE A 1 106 ? 7.752 12.392 -12.631 1.00 93.06 106 ILE A CA 1
ATOM 862 C C . ILE A 1 106 ? 9.239 12.501 -12.993 1.00 93.06 106 ILE A C 1
ATOM 864 O O . ILE A 1 106 ? 9.619 12.182 -14.119 1.00 93.06 106 ILE A O 1
ATOM 868 N N . PHE A 1 107 ? 10.099 12.859 -12.034 1.00 93.25 107 PHE A N 1
ATOM 869 C CA . PHE A 1 107 ? 11.547 12.910 -12.256 1.00 93.25 107 PHE A CA 1
ATOM 870 C C . PHE A 1 107 ? 12.136 11.557 -12.656 1.00 93.25 107 PHE A C 1
ATOM 872 O O . PHE A 1 107 ? 12.997 11.509 -13.535 1.00 93.25 107 PHE A O 1
ATOM 879 N N . LEU A 1 108 ? 11.666 10.464 -12.050 1.00 90.38 108 LEU A N 1
ATOM 880 C CA . LEU A 1 108 ? 12.083 9.118 -12.426 1.00 90.38 108 LEU A CA 1
ATOM 881 C C . LEU A 1 108 ? 11.736 8.826 -13.893 1.00 90.38 108 LEU A C 1
ATOM 883 O O . LEU A 1 108 ? 12.619 8.415 -14.640 1.00 90.38 108 LEU A O 1
ATOM 887 N N . ASN A 1 109 ? 10.507 9.116 -14.333 1.00 88.75 109 ASN A N 1
ATOM 888 C CA . ASN A 1 109 ? 10.080 8.902 -15.725 1.00 88.75 109 ASN A CA 1
ATOM 889 C C . ASN A 1 109 ? 10.893 9.731 -16.720 1.00 88.75 109 ASN A C 1
ATOM 891 O O . ASN A 1 109 ? 11.298 9.211 -17.754 1.00 88.75 109 ASN A O 1
ATOM 895 N N . LEU A 1 110 ? 11.195 10.990 -16.390 1.00 90.12 110 LEU A N 1
ATOM 896 C CA . LEU A 1 110 ? 12.028 11.856 -17.233 1.00 90.12 110 LEU A CA 1
ATOM 897 C C . LEU A 1 110 ? 13.475 11.353 -17.369 1.00 90.12 110 LEU A C 1
ATOM 899 O O . LEU A 1 110 ? 14.173 11.725 -18.311 1.00 90.12 110 LEU A O 1
ATOM 903 N N . LYS A 1 111 ? 13.949 10.533 -16.423 1.00 87.94 111 LYS A N 1
ATOM 904 C CA . LYS A 1 111 ? 15.318 9.997 -16.389 1.00 87.94 111 LYS A CA 1
ATOM 905 C C . LYS A 1 111 ? 15.429 8.553 -16.876 1.00 87.94 111 LYS A C 1
ATOM 907 O O . LYS A 1 111 ? 16.551 8.067 -17.022 1.00 87.94 111 LYS A O 1
ATOM 912 N N . ILE A 1 112 ? 14.318 7.861 -17.127 1.00 83.12 112 ILE A N 1
ATOM 913 C CA . ILE A 1 112 ? 14.337 6.513 -17.701 1.00 83.12 112 ILE A CA 1
ATOM 914 C C . ILE A 1 112 ? 14.662 6.635 -19.193 1.00 83.12 112 ILE A C 1
ATOM 916 O O . ILE A 1 112 ? 13.811 6.948 -20.021 1.00 83.12 112 ILE A O 1
ATOM 920 N N . ALA A 1 113 ? 15.927 6.392 -19.536 1.00 76.81 113 ALA A N 1
ATOM 921 C CA . ALA A 1 113 ? 16.371 6.231 -20.913 1.00 76.81 113 ALA A CA 1
ATOM 922 C C . ALA A 1 113 ? 16.502 4.732 -21.243 1.00 76.81 113 ALA A C 1
ATOM 924 O O . ALA A 1 113 ? 17.049 3.980 -20.434 1.00 76.81 113 ALA A O 1
ATOM 925 N N . PRO A 1 114 ? 16.109 4.282 -22.450 1.00 69.50 114 PRO A N 1
ATOM 926 C CA . PRO A 1 114 ? 16.093 2.860 -22.812 1.00 69.50 114 PRO A CA 1
ATOM 927 C C . PRO A 1 114 ? 17.476 2.191 -22.839 1.00 69.50 114 PRO A C 1
ATOM 929 O O . PRO A 1 114 ? 17.564 0.974 -22.958 1.00 69.50 114 PRO A O 1
ATOM 932 N N . LYS A 1 115 ? 18.574 2.958 -22.775 1.00 70.88 115 LYS A N 1
ATOM 933 C CA . LYS A 1 115 ? 19.938 2.419 -22.892 1.00 70.88 115 LYS A CA 1
ATOM 934 C C . LYS A 1 115 ? 20.815 2.590 -21.655 1.00 70.88 115 LYS A C 1
ATOM 936 O O . LYS A 1 115 ? 21.860 1.941 -21.618 1.00 70.88 115 LYS A O 1
ATOM 941 N N . GLN A 1 116 ? 20.443 3.397 -20.659 1.00 75.19 116 GLN A N 1
ATOM 942 C CA . GLN A 1 116 ? 21.293 3.597 -19.481 1.00 75.19 116 GLN A CA 1
ATOM 943 C C . GLN A 1 116 ? 20.491 4.099 -18.277 1.00 75.19 116 GLN A C 1
ATOM 945 O O . GLN A 1 116 ? 19.883 5.167 -18.332 1.00 75.19 116 GLN A O 1
ATOM 950 N N . SER A 1 117 ? 20.523 3.346 -17.175 1.00 74.81 117 SER A N 1
ATOM 951 C CA . SER A 1 117 ? 20.057 3.822 -15.874 1.00 74.81 117 SER A CA 1
ATOM 952 C C . SER A 1 117 ? 21.093 4.783 -15.298 1.00 74.81 117 SER A C 1
ATOM 954 O O . SER A 1 117 ? 22.251 4.414 -15.095 1.00 74.81 117 SER A O 1
ATOM 956 N N . SER A 1 118 ? 20.690 6.020 -15.024 1.00 86.50 118 SER A N 1
ATOM 957 C CA . SER A 1 118 ? 21.548 6.961 -14.304 1.00 86.50 118 SER A CA 1
ATOM 958 C C . SER A 1 118 ? 21.638 6.574 -12.822 1.00 86.50 118 SER A C 1
ATOM 960 O O . SER A 1 118 ? 20.646 6.123 -12.246 1.00 86.50 118 SER A O 1
ATOM 962 N N . SER A 1 119 ? 22.779 6.810 -12.164 1.00 88.44 119 SER A N 1
ATOM 963 C CA . SER A 1 119 ? 22.885 6.671 -10.699 1.00 88.44 119 SER A CA 1
ATOM 964 C C . SER A 1 119 ? 21.828 7.515 -9.975 1.00 88.44 119 SER A C 1
ATOM 966 O O . SER A 1 119 ? 21.315 7.124 -8.930 1.00 88.44 119 SER A O 1
ATOM 968 N N . THR A 1 120 ? 21.424 8.638 -10.578 1.00 90.50 120 THR A N 1
ATOM 969 C CA . THR A 1 120 ? 20.327 9.484 -10.103 1.00 90.50 120 THR A CA 1
ATOM 970 C C . THR A 1 120 ? 18.997 8.729 -10.028 1.00 90.50 120 THR A C 1
ATOM 972 O O . THR A 1 120 ? 18.273 8.895 -9.054 1.00 90.50 120 THR A O 1
ATOM 975 N N . SER A 1 121 ? 18.680 7.863 -10.997 1.00 88.81 121 SER A N 1
ATOM 976 C CA . SER A 1 121 ? 17.453 7.053 -10.987 1.00 88.81 121 SER A CA 1
ATOM 977 C C . SER A 1 121 ? 17.418 6.099 -9.789 1.00 88.81 121 SER A C 1
ATOM 979 O O . SER A 1 121 ? 16.384 5.972 -9.140 1.00 88.81 121 SER A O 1
ATOM 981 N N . ILE A 1 122 ? 18.558 5.484 -9.450 1.00 87.50 122 ILE A N 1
ATOM 982 C CA . ILE A 1 122 ? 18.686 4.597 -8.282 1.00 87.50 122 ILE A CA 1
ATOM 983 C C . ILE A 1 122 ? 18.454 5.387 -6.991 1.00 87.50 122 ILE A C 1
ATOM 985 O O . ILE A 1 122 ? 17.675 4.961 -6.139 1.00 87.50 122 ILE A O 1
ATOM 989 N N . VAL A 1 123 ? 19.082 6.561 -6.864 1.00 91.12 123 VAL A N 1
ATOM 990 C CA . VAL A 1 123 ? 18.902 7.441 -5.700 1.00 91.12 123 VAL A CA 1
ATOM 991 C C . VAL A 1 123 ? 17.439 7.872 -5.564 1.00 91.12 123 VAL A C 1
ATOM 993 O O . VAL A 1 123 ? 16.884 7.784 -4.473 1.00 91.12 123 VAL A O 1
ATOM 996 N N . ILE A 1 124 ? 16.780 8.259 -6.662 1.00 91.56 124 ILE A N 1
ATOM 997 C CA . ILE A 1 124 ? 15.358 8.639 -6.657 1.00 91.56 124 ILE A CA 1
ATOM 998 C C . ILE A 1 124 ? 14.478 7.476 -6.182 1.00 91.56 124 ILE A C 1
ATOM 1000 O O . ILE A 1 124 ? 13.627 7.681 -5.316 1.00 91.56 124 ILE A O 1
ATOM 1004 N N . VAL A 1 125 ? 14.694 6.260 -6.698 1.00 89.38 125 VAL A N 1
ATOM 1005 C CA . VAL A 1 125 ? 13.945 5.061 -6.277 1.00 89.38 125 VAL A CA 1
ATOM 1006 C C . VAL A 1 125 ? 14.160 4.782 -4.790 1.00 89.38 125 VAL A C 1
ATOM 1008 O O . VAL A 1 125 ? 13.187 4.562 -4.066 1.00 89.38 125 VAL A O 1
ATOM 1011 N N . ALA A 1 126 ? 15.401 4.848 -4.304 1.00 90.12 126 ALA A N 1
ATOM 1012 C CA . ALA A 1 126 ? 15.712 4.650 -2.891 1.00 90.12 126 ALA A CA 1
ATOM 1013 C C . ALA A 1 126 ? 15.027 5.703 -2.001 1.00 90.12 126 ALA A C 1
ATOM 1015 O O . ALA A 1 126 ? 14.363 5.349 -1.026 1.00 90.12 126 ALA A O 1
ATOM 1016 N N . CYS A 1 127 ? 15.105 6.987 -2.364 1.00 93.12 127 CYS A N 1
ATOM 1017 C CA . CYS A 1 127 ? 14.442 8.071 -1.639 1.00 93.12 127 CYS A CA 1
ATOM 1018 C C . CYS A 1 127 ? 12.916 7.904 -1.614 1.00 93.12 127 CYS A C 1
ATOM 1020 O O . CYS A 1 127 ? 12.309 7.999 -0.547 1.00 93.12 127 CYS A O 1
ATOM 1022 N N . ALA A 1 128 ? 12.296 7.610 -2.762 1.00 91.75 128 ALA A N 1
ATOM 1023 C CA . ALA A 1 128 ? 10.855 7.385 -2.862 1.00 91.75 128 ALA A CA 1
ATOM 1024 C C . ALA A 1 128 ? 10.406 6.194 -2.001 1.00 91.75 128 ALA A C 1
ATOM 1026 O O . ALA A 1 128 ? 9.370 6.254 -1.340 1.00 91.75 128 ALA A O 1
ATOM 1027 N N . THR A 1 129 ? 11.218 5.139 -1.958 1.00 89.25 129 THR A N 1
ATOM 1028 C CA . THR A 1 129 ? 10.973 3.946 -1.141 1.00 89.25 129 THR A CA 1
ATOM 1029 C C . THR A 1 129 ? 11.042 4.253 0.341 1.00 89.25 129 THR A C 1
ATOM 1031 O O . THR A 1 129 ? 10.115 3.926 1.078 1.00 89.25 129 THR A O 1
ATOM 1034 N N . ILE A 1 130 ? 12.123 4.893 0.790 1.00 92.19 130 ILE A N 1
ATOM 1035 C CA . ILE A 1 130 ? 12.299 5.254 2.197 1.00 92.19 130 ILE A CA 1
ATOM 1036 C C . ILE A 1 130 ? 11.136 6.139 2.637 1.00 92.19 130 ILE A C 1
ATOM 1038 O O . ILE A 1 130 ? 10.525 5.872 3.672 1.00 92.19 130 ILE A O 1
ATOM 1042 N N . LEU A 1 131 ? 10.768 7.137 1.830 1.00 94.56 131 LEU A N 1
ATOM 1043 C CA . LEU A 1 131 ? 9.624 8.001 2.103 1.00 94.56 131 LEU A CA 1
ATOM 1044 C C . LEU A 1 131 ? 8.319 7.200 2.215 1.00 94.56 131 LEU A C 1
ATOM 1046 O O . LEU A 1 131 ? 7.571 7.379 3.176 1.00 94.56 131 LEU A O 1
ATOM 1050 N N . TYR A 1 132 ? 8.056 6.296 1.270 1.00 91.12 132 TYR A N 1
ATOM 1051 C CA . TYR A 1 132 ? 6.850 5.468 1.258 1.00 91.12 132 TYR A CA 1
ATOM 1052 C C . TYR A 1 132 ? 6.757 4.563 2.494 1.00 91.12 132 TYR A C 1
ATOM 1054 O O . TYR A 1 132 ? 5.739 4.567 3.192 1.00 91.12 132 TYR A O 1
ATOM 1062 N N . VAL A 1 133 ? 7.830 3.827 2.794 1.00 90.94 133 VAL A N 1
ATOM 1063 C CA . VAL A 1 133 ? 7.893 2.867 3.903 1.00 90.94 133 VAL A CA 1
ATOM 1064 C C . VAL A 1 133 ? 7.794 3.582 5.245 1.00 90.94 133 VAL A C 1
ATOM 1066 O O . VAL A 1 133 ? 6.987 3.196 6.090 1.00 90.94 133 VAL A O 1
ATOM 1069 N N . THR A 1 134 ? 8.559 4.657 5.440 1.00 94.81 134 THR A N 1
ATOM 1070 C CA . THR A 1 134 ? 8.520 5.431 6.691 1.00 94.81 134 THR A CA 1
ATOM 1071 C C . THR A 1 134 ? 7.142 6.041 6.927 1.00 94.81 134 THR A C 1
ATOM 1073 O O . THR A 1 134 ? 6.604 5.908 8.026 1.00 94.81 134 THR A O 1
ATOM 1076 N N . SER A 1 135 ? 6.516 6.617 5.897 1.00 95.75 135 SER A N 1
ATOM 1077 C CA . SER A 1 135 ? 5.166 7.188 5.997 1.00 95.75 135 SER A CA 1
ATOM 1078 C C . SER A 1 135 ? 4.119 6.128 6.359 1.00 95.75 135 SER A C 1
ATOM 1080 O O . SER A 1 135 ? 3.282 6.357 7.235 1.00 95.75 135 SER A O 1
ATOM 1082 N N . HIS A 1 136 ? 4.196 4.932 5.764 1.00 94.25 136 HIS A N 1
ATOM 1083 C CA . HIS A 1 136 ? 3.320 3.807 6.112 1.00 94.25 136 HIS A CA 1
ATOM 1084 C C . HIS A 1 136 ? 3.523 3.329 7.551 1.00 94.25 136 HIS A C 1
ATOM 1086 O O . HIS A 1 136 ? 2.548 3.147 8.283 1.00 94.25 136 HIS A O 1
ATOM 1092 N N . ILE A 1 137 ? 4.776 3.165 7.984 1.00 93.62 137 ILE A N 1
ATOM 1093 C CA . ILE A 1 137 ? 5.097 2.762 9.358 1.00 93.62 137 ILE A CA 1
ATOM 1094 C C . ILE A 1 137 ? 4.562 3.795 10.354 1.00 93.62 137 ILE A C 1
ATOM 1096 O O . ILE A 1 137 ? 3.971 3.406 11.363 1.00 93.62 137 ILE A O 1
ATOM 1100 N N . ILE A 1 138 ? 4.714 5.093 10.073 1.00 96.00 138 ILE A N 1
ATOM 1101 C CA . ILE A 1 138 ? 4.181 6.176 10.911 1.00 96.00 138 ILE A CA 1
ATOM 1102 C C . ILE A 1 138 ? 2.655 6.077 11.004 1.00 96.00 138 ILE A C 1
ATOM 1104 O O . ILE A 1 138 ? 2.123 6.063 12.115 1.00 96.00 138 ILE A O 1
ATOM 1108 N N . LEU A 1 139 ? 1.950 5.938 9.876 1.00 95.44 139 LEU A N 1
ATOM 1109 C CA . LEU A 1 139 ? 0.488 5.821 9.857 1.00 95.44 139 LEU A CA 1
ATOM 1110 C C . LEU A 1 139 ? -0.013 4.611 10.641 1.00 95.44 139 LEU A C 1
ATOM 1112 O O . LEU A 1 139 ? -0.884 4.754 11.501 1.00 95.44 139 LEU A O 1
ATOM 1116 N N . VAL A 1 140 ? 0.551 3.430 10.382 1.00 91.44 140 VAL A N 1
ATOM 1117 C CA . VAL A 1 140 ? 0.169 2.193 11.074 1.00 91.44 140 VAL A CA 1
ATOM 1118 C C . VAL A 1 140 ? 0.480 2.301 12.566 1.00 91.44 140 VAL A C 1
ATOM 1120 O O . VAL A 1 140 ? -0.356 1.952 13.397 1.00 91.44 140 VAL A O 1
ATOM 1123 N N . SER A 1 141 ? 1.636 2.858 12.933 1.00 93.44 141 SER A N 1
ATOM 1124 C CA . SER A 1 141 ? 2.018 3.055 14.336 1.00 93.44 141 SER A CA 1
ATOM 1125 C C . SER A 1 141 ? 1.084 4.027 15.053 1.00 93.44 141 SER A C 1
ATOM 1127 O O . SER A 1 141 ? 0.654 3.756 16.174 1.00 93.44 141 SER A O 1
ATOM 1129 N N . MET A 1 142 ? 0.737 5.149 14.420 1.00 94.75 142 MET A N 1
ATOM 1130 C CA . MET A 1 142 ? -0.219 6.113 14.964 1.00 94.75 142 MET A CA 1
ATOM 1131 C C . MET A 1 142 ? -1.606 5.500 15.125 1.00 94.75 142 MET A C 1
ATOM 1133 O O . MET A 1 142 ? -2.235 5.684 16.169 1.00 94.75 142 MET A O 1
ATOM 1137 N N . PHE A 1 143 ? -2.060 4.753 14.118 1.00 91.88 143 PHE A N 1
ATOM 1138 C CA . PHE A 1 143 ? -3.330 4.042 14.155 1.00 91.88 143 PHE A CA 1
ATOM 1139 C C . PHE A 1 143 ? -3.369 3.073 15.334 1.00 91.88 143 PHE A C 1
ATOM 1141 O O . PHE A 1 143 ? -4.251 3.185 16.181 1.00 91.88 143 PHE A O 1
ATOM 1148 N N . LEU A 1 144 ? -2.360 2.207 15.458 1.00 89.50 144 LEU A N 1
ATOM 1149 C CA . LEU A 1 144 ? -2.244 1.235 16.543 1.00 89.50 144 LEU A CA 1
ATOM 1150 C C . LEU A 1 144 ? -2.174 1.883 17.926 1.00 89.50 144 LEU A C 1
ATOM 1152 O O . LEU A 1 144 ? -2.854 1.426 18.840 1.00 89.50 144 LEU A O 1
ATOM 1156 N N . ARG A 1 145 ? -1.392 2.956 18.096 1.00 92.62 145 ARG A N 1
ATOM 1157 C CA . ARG A 1 145 ? -1.282 3.669 19.381 1.00 92.62 145 ARG A CA 1
ATOM 1158 C C . ARG A 1 145 ? -2.623 4.251 19.818 1.00 92.62 145 ARG A C 1
ATOM 1160 O O . ARG A 1 145 ? -3.052 4.009 20.944 1.00 92.62 145 ARG A O 1
ATOM 1167 N N . LYS A 1 146 ? -3.303 4.978 18.925 1.00 92.75 146 LYS A N 1
ATOM 1168 C CA . LYS A 1 146 ? -4.635 5.538 19.208 1.00 92.75 146 LYS A CA 1
ATOM 1169 C C . LYS A 1 146 ? -5.658 4.436 19.471 1.00 92.75 146 LYS A C 1
ATOM 1171 O O . LYS A 1 146 ? -6.548 4.610 20.297 1.00 92.75 146 LYS A O 1
ATOM 1176 N N . LEU A 1 147 ? -5.507 3.289 18.814 1.00 86.19 147 LEU A N 1
ATOM 1177 C CA . LEU A 1 147 ? -6.391 2.153 19.010 1.00 86.19 147 LEU A CA 1
ATOM 1178 C C . LEU A 1 147 ? -6.220 1.481 20.368 1.00 86.19 147 LEU A C 1
ATOM 1180 O O . LEU A 1 147 ? -7.211 1.186 21.027 1.00 86.19 147 LEU A O 1
ATOM 1184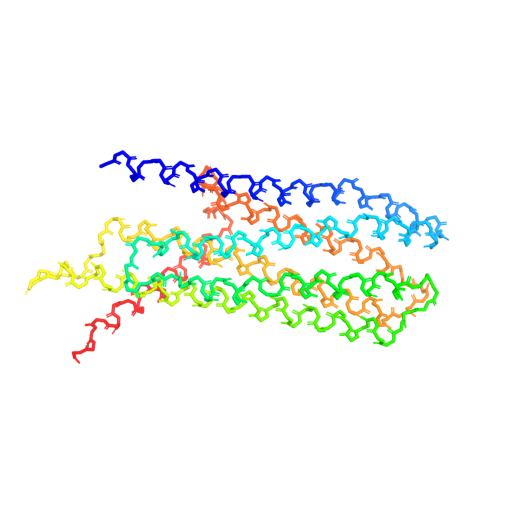 N N . ILE A 1 148 ? -4.971 1.248 20.778 1.00 86.56 148 ILE A N 1
ATOM 1185 C CA . ILE A 1 148 ? -4.645 0.700 22.097 1.00 86.56 148 ILE A CA 1
ATOM 1186 C C . ILE A 1 148 ? -5.201 1.628 23.170 1.00 86.56 148 ILE A C 1
ATOM 1188 O O . ILE A 1 148 ? -5.863 1.152 24.083 1.00 86.56 148 ILE A O 1
ATOM 1192 N N . HIS A 1 149 ? -5.016 2.941 23.006 1.00 89.56 149 HIS A N 1
ATOM 1193 C CA . HIS A 1 149 ? -5.577 3.925 23.924 1.00 89.56 149 HIS A CA 1
ATOM 1194 C C . HIS A 1 149 ? -7.112 3.857 23.974 1.00 89.56 149 HIS A C 1
ATOM 1196 O O . HIS A 1 149 ? -7.696 3.800 25.050 1.00 89.56 149 HIS A O 1
ATOM 1202 N N . LEU A 1 150 ? -7.786 3.783 22.820 1.00 87.94 150 LEU A N 1
ATOM 1203 C CA . LEU A 1 150 ? -9.245 3.643 22.774 1.00 87.94 150 LEU A CA 1
ATOM 1204 C C . LEU A 1 150 ? -9.727 2.360 23.469 1.00 87.94 150 LEU A C 1
ATOM 1206 O O . LEU A 1 150 ? -10.749 2.374 24.156 1.00 87.94 150 LEU A O 1
ATOM 1210 N N . ALA A 1 151 ? -9.006 1.253 23.279 1.00 84.31 151 ALA A N 1
ATOM 1211 C CA . ALA A 1 151 ? -9.315 -0.020 23.916 1.00 84.31 151 ALA A CA 1
ATOM 1212 C C . ALA A 1 151 ? -9.134 0.056 25.441 1.00 84.31 151 ALA A C 1
ATOM 1214 O O . ALA A 1 151 ? -10.034 -0.374 26.162 1.00 84.31 151 ALA A O 1
ATOM 1215 N N . SER A 1 152 ? -8.043 0.662 25.928 1.00 83.38 152 SER A N 1
ATOM 1216 C CA . SER A 1 152 ? -7.774 0.814 27.365 1.00 83.38 152 SER A CA 1
ATOM 1217 C C . SER A 1 152 ? -8.763 1.752 28.058 1.00 83.38 152 SER A C 1
ATOM 1219 O O . SER A 1 152 ? -9.248 1.441 29.140 1.00 83.38 152 SER A O 1
ATOM 1221 N N . THR A 1 153 ? -9.147 2.872 27.433 1.00 85.56 153 THR A N 1
ATOM 1222 C CA . THR A 1 153 ? -10.111 3.810 28.041 1.00 85.56 153 THR A CA 1
ATOM 1223 C C . THR A 1 153 ? -11.513 3.209 28.152 1.00 85.56 153 THR A C 1
ATOM 1225 O O . THR A 1 153 ? -12.250 3.513 29.082 1.00 85.56 153 THR A O 1
ATOM 1228 N N . ARG A 1 154 ? -11.912 2.337 27.217 1.00 81.81 154 ARG A N 1
ATOM 1229 C CA . ARG A 1 154 ? -13.206 1.638 27.310 1.00 81.81 154 ARG A CA 1
ATOM 1230 C C . ARG A 1 154 ? -13.201 0.510 28.335 1.00 81.81 154 ARG A C 1
ATOM 1232 O O . ARG A 1 154 ? -14.266 0.079 28.756 1.00 81.81 154 ARG A O 1
ATOM 1239 N N . TYR A 1 155 ? -12.028 -0.003 28.678 1.00 72.19 155 TYR A N 1
ATOM 1240 C CA . TYR A 1 155 ? -11.875 -1.104 29.617 1.00 72.19 155 TYR A CA 1
ATOM 1241 C C . TYR A 1 155 ? -12.057 -0.650 31.071 1.00 72.19 155 TYR A C 1
ATOM 1243 O O . TYR A 1 155 ? -12.731 -1.336 31.833 1.00 72.19 155 TYR A O 1
ATOM 1251 N N . SER A 1 156 ? -11.561 0.537 31.439 1.00 64.19 156 SER A N 1
ATOM 1252 C CA . SER A 1 156 ? -11.636 1.064 32.814 1.00 64.19 156 SER A CA 1
ATOM 1253 C C . SER A 1 156 ? -13.056 1.327 33.332 1.00 64.19 156 SER A C 1
ATOM 1255 O O . SER A 1 156 ? -13.236 1.591 34.513 1.00 64.19 156 SER A O 1
ATOM 1257 N N . VAL A 1 157 ? -14.071 1.272 32.468 1.00 65.44 157 VAL A N 1
ATOM 1258 C CA . VAL A 1 157 ? -15.476 1.512 32.837 1.00 65.44 157 VAL A CA 1
ATOM 1259 C C . VAL A 1 157 ? -16.184 0.222 33.293 1.00 65.44 157 VAL A C 1
ATOM 1261 O O . VAL A 1 157 ? -17.260 0.297 33.873 1.00 65.44 157 VAL A O 1
ATOM 1264 N N . ALA A 1 158 ? -15.602 -0.963 33.060 1.00 62.84 158 ALA A N 1
ATOM 1265 C CA . ALA A 1 158 ? -16.279 -2.255 33.248 1.00 62.84 158 ALA A CA 1
ATOM 1266 C C . ALA A 1 158 ? -15.798 -3.087 34.457 1.00 62.84 158 ALA A C 1
ATOM 1268 O O . ALA A 1 158 ? -16.219 -4.233 34.615 1.00 62.84 158 ALA A O 1
ATOM 1269 N N . THR A 1 159 ? -14.919 -2.560 35.310 1.00 62.19 159 THR A N 1
ATOM 1270 C CA . THR A 1 159 ? -14.404 -3.294 36.477 1.00 62.19 159 THR A CA 1
ATOM 1271 C C . THR A 1 159 ? -15.452 -3.400 37.586 1.00 62.19 159 THR A C 1
ATOM 1273 O O . THR A 1 159 ? -15.620 -2.480 38.383 1.00 62.19 159 THR A O 1
ATOM 1276 N N . ASN A 1 160 ? -16.128 -4.550 37.658 1.00 71.00 160 ASN A N 1
ATOM 1277 C CA . ASN A 1 160 ? -16.846 -4.983 38.856 1.00 71.00 160 ASN A CA 1
ATOM 1278 C C . ASN A 1 160 ? -15.828 -5.476 39.906 1.00 71.00 160 ASN A C 1
ATOM 1280 O O . ASN A 1 160 ? -14.961 -6.276 39.550 1.00 71.00 160 ASN A O 1
ATOM 1284 N N . PRO A 1 161 ? -15.931 -5.064 41.184 1.00 71.19 161 PRO A N 1
ATOM 1285 C CA . PRO A 1 161 ? -14.906 -5.266 42.222 1.00 71.19 161 PRO A CA 1
ATOM 1286 C C . PRO A 1 161 ? -14.681 -6.719 42.704 1.00 71.19 161 PRO A C 1
ATOM 1288 O O . PRO A 1 161 ? -14.141 -6.927 43.784 1.00 71.19 161 PRO A O 1
ATOM 1291 N N . GLY A 1 162 ? -15.037 -7.740 41.921 1.00 76.25 162 GLY A N 1
ATOM 1292 C CA . GLY A 1 162 ? -14.815 -9.142 42.300 1.00 76.25 162 GLY A CA 1
ATOM 1293 C C . GLY A 1 162 ? -14.720 -10.152 41.157 1.00 76.25 162 GLY A C 1
ATOM 1294 O O . GLY A 1 162 ? -14.556 -11.335 41.434 1.00 76.25 162 GLY A O 1
ATOM 1295 N N . ASN A 1 163 ? -14.804 -9.728 39.890 1.00 62.28 163 ASN A N 1
ATOM 1296 C CA . ASN A 1 163 ? -14.934 -10.660 38.769 1.00 62.28 163 ASN A CA 1
ATOM 1297 C C . ASN A 1 163 ? -13.740 -10.613 37.820 1.00 62.28 163 ASN A C 1
ATOM 1299 O O . ASN A 1 163 ? -13.160 -9.556 37.560 1.00 62.28 163 ASN A O 1
ATOM 1303 N N . THR A 1 164 ? -13.410 -11.793 37.291 1.00 71.25 164 THR A N 1
ATOM 1304 C CA . THR A 1 164 ? -12.464 -11.995 36.199 1.00 71.25 164 THR A CA 1
ATOM 1305 C C . THR A 1 164 ? -12.698 -10.960 35.118 1.00 71.25 164 THR A C 1
ATOM 1307 O O . THR A 1 164 ? -13.821 -10.720 34.675 1.00 71.25 164 THR A O 1
ATOM 1310 N N . VAL A 1 165 ? -11.615 -10.312 34.710 1.00 67.06 165 VAL A N 1
ATOM 1311 C CA . VAL A 1 165 ? -11.700 -9.315 33.664 1.00 67.06 165 VAL A CA 1
ATOM 1312 C C . VAL A 1 165 ? -12.054 -10.000 32.345 1.00 67.06 165 VAL A C 1
ATOM 1314 O O . VAL A 1 165 ? -11.188 -10.545 31.658 1.00 67.06 165 VAL A O 1
ATOM 1317 N N . GLU A 1 166 ? -13.315 -9.888 31.951 1.00 77.31 166 GLU A N 1
ATOM 1318 C CA . GLU A 1 166 ? -13.782 -10.296 30.634 1.00 77.31 166 GLU A CA 1
ATOM 1319 C C . GLU A 1 166 ? -13.988 -9.080 29.727 1.00 77.31 166 GLU A C 1
ATOM 1321 O O . GLU A 1 166 ? -14.592 -8.072 30.095 1.00 77.31 166 GLU A O 1
ATOM 1326 N N . LEU A 1 167 ? -13.455 -9.164 28.507 1.00 77.00 167 LEU A N 1
ATOM 1327 C CA . LEU A 1 167 ? -13.665 -8.145 27.484 1.00 77.00 167 LEU A CA 1
ATOM 1328 C C . LEU A 1 167 ? -15.107 -8.222 26.982 1.00 77.00 167 LEU A C 1
ATOM 1330 O O . LEU A 1 167 ? -15.581 -9.287 26.589 1.00 77.00 167 LEU A O 1
ATOM 1334 N N . THR A 1 168 ? -15.779 -7.074 26.896 1.00 85.06 168 THR A N 1
ATOM 1335 C CA . THR A 1 168 ? -17.118 -7.016 26.296 1.00 85.06 168 THR A CA 1
ATOM 1336 C C . THR A 1 168 ? -17.077 -7.482 24.835 1.00 85.06 168 THR A C 1
ATOM 1338 O O . THR A 1 168 ? -16.102 -7.256 24.106 1.00 85.06 168 THR A O 1
ATOM 1341 N N . SER A 1 169 ? -18.167 -8.086 24.356 1.00 86.50 169 SER A N 1
ATOM 1342 C CA . SER A 1 169 ? -18.286 -8.563 22.967 1.00 86.50 169 SER A CA 1
ATOM 1343 C C . SER A 1 169 ? -18.012 -7.459 21.932 1.00 86.50 169 SER A C 1
ATOM 1345 O O . SER A 1 169 ? -17.381 -7.701 20.900 1.00 86.50 169 SER A O 1
ATOM 1347 N N . GLN A 1 170 ? -18.406 -6.218 22.233 1.00 84.06 170 GLN A N 1
ATOM 1348 C CA . GLN A 1 170 ? -18.146 -5.052 21.387 1.00 84.06 170 GLN A CA 1
ATOM 1349 C C . GLN A 1 170 ? -16.654 -4.695 21.314 1.00 84.06 170 GLN A C 1
ATOM 1351 O O . GLN A 1 170 ? -16.156 -4.384 20.229 1.00 84.06 170 GLN A O 1
ATOM 1356 N N . GLN A 1 171 ? -15.931 -4.751 22.439 1.00 82.44 171 GLN A N 1
ATOM 1357 C CA . GLN A 1 171 ? -14.481 -4.526 22.472 1.00 82.44 171 GLN A CA 1
ATOM 1358 C C . GLN A 1 171 ? -13.745 -5.608 21.683 1.00 82.44 171 GLN A C 1
ATOM 1360 O O . GLN A 1 171 ? -12.884 -5.283 20.867 1.00 82.44 171 GLN A O 1
ATOM 1365 N N . MET A 1 172 ? -14.123 -6.875 21.859 1.00 86.69 172 MET A N 1
ATOM 1366 C CA . MET A 1 172 ? -13.532 -7.986 21.110 1.00 86.69 172 MET A CA 1
ATOM 1367 C C . MET A 1 172 ? -13.752 -7.856 19.604 1.00 86.69 172 MET A C 1
ATOM 1369 O O . MET A 1 172 ? -12.818 -8.065 18.828 1.00 86.69 172 MET A O 1
ATOM 1373 N N . ASN A 1 173 ? -14.954 -7.457 19.180 1.00 89.12 173 ASN A N 1
ATOM 1374 C CA . ASN A 1 173 ? -15.234 -7.214 17.769 1.00 89.12 173 ASN A CA 1
ATOM 1375 C C . ASN A 1 173 ? -14.379 -6.064 17.209 1.00 89.12 173 ASN A C 1
ATOM 1377 O O . ASN A 1 173 ? -13.806 -6.185 16.127 1.00 89.12 173 ASN A O 1
ATOM 1381 N N . LEU A 1 174 ? -14.231 -4.970 17.966 1.00 85.00 174 LEU A N 1
ATOM 1382 C CA . LEU A 1 174 ? -13.366 -3.860 17.571 1.00 85.00 174 LEU A CA 1
ATOM 1383 C C . LEU A 1 174 ? -11.912 -4.324 17.428 1.00 85.00 174 LEU A C 1
ATOM 1385 O O . LEU A 1 174 ? -11.311 -4.089 16.388 1.00 85.00 174 LEU A O 1
ATOM 1389 N N . ILE A 1 175 ? -11.359 -5.023 18.423 1.00 85.56 175 ILE A N 1
ATOM 1390 C CA . ILE A 1 175 ? -9.977 -5.521 18.373 1.00 85.56 175 ILE A CA 1
ATOM 1391 C C . ILE A 1 175 ? -9.785 -6.440 17.161 1.00 85.56 175 ILE A C 1
ATOM 1393 O O . ILE A 1 175 ? -8.832 -6.252 16.409 1.00 85.56 175 ILE A O 1
ATOM 1397 N N . ARG A 1 176 ? -10.717 -7.367 16.904 1.00 90.12 176 ARG A N 1
ATOM 1398 C CA . ARG A 1 176 ? -10.661 -8.282 15.751 1.00 90.12 176 ARG A CA 1
ATOM 1399 C C . ARG A 1 176 ? -10.575 -7.532 14.422 1.00 90.12 176 ARG A C 1
ATOM 1401 O O . ARG A 1 176 ? -9.669 -7.794 13.630 1.00 90.12 176 ARG A O 1
ATOM 1408 N N . ILE A 1 177 ? -11.480 -6.579 14.190 1.00 89.75 177 ILE A N 1
ATOM 1409 C CA . ILE A 1 177 ? -11.498 -5.762 12.965 1.00 89.75 177 ILE A CA 1
ATOM 1410 C C . ILE A 1 177 ? -10.159 -5.026 12.786 1.00 89.75 177 ILE A C 1
ATOM 1412 O O . ILE A 1 177 ? -9.641 -4.894 11.678 1.00 89.75 177 ILE A O 1
ATOM 1416 N N . MET A 1 178 ? -9.559 -4.581 13.885 1.00 85.06 178 MET A N 1
ATOM 1417 C CA . MET A 1 178 ? -8.351 -3.761 13.860 1.00 85.06 178 MET A CA 1
ATOM 1418 C C . MET A 1 178 ? -7.087 -4.583 13.654 1.00 85.06 178 MET A C 1
ATOM 1420 O O . MET A 1 178 ? -6.224 -4.193 12.863 1.00 85.06 178 MET A O 1
ATOM 1424 N N . THR A 1 179 ? -7.001 -5.750 14.290 1.00 89.44 179 THR A N 1
ATOM 1425 C CA . THR A 1 179 ? -5.964 -6.746 14.011 1.00 89.44 179 THR A CA 1
ATOM 1426 C C . THR A 1 179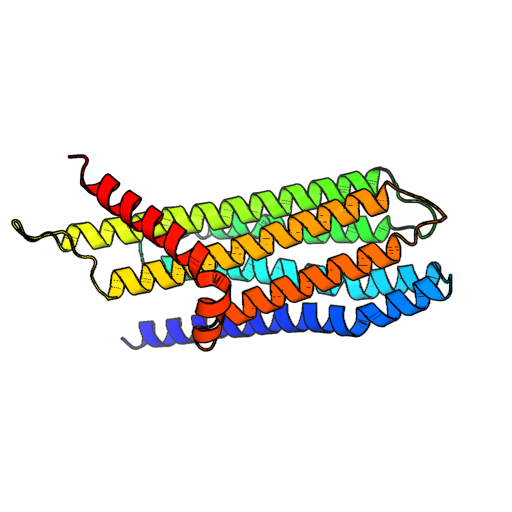 ? -6.008 -7.156 12.545 1.00 89.44 179 THR A C 1
ATOM 1428 O O . THR A 1 179 ? -4.964 -7.191 11.898 1.00 89.44 179 THR A O 1
ATOM 1431 N N . LYS A 1 180 ? -7.209 -7.377 11.996 1.00 93.38 180 LYS A N 1
ATOM 1432 C CA . LYS A 1 180 ? -7.411 -7.685 10.579 1.00 93.38 180 LYS A CA 1
ATOM 1433 C C . LYS A 1 180 ? -6.833 -6.605 9.668 1.00 93.38 180 LYS A C 1
ATOM 1435 O O . LYS A 1 180 ? -5.971 -6.907 8.849 1.00 93.38 180 LYS A O 1
ATOM 1440 N N . TYR A 1 181 ? -7.229 -5.345 9.840 1.00 91.31 181 TYR A N 1
ATOM 1441 C CA . TYR A 1 181 ? -6.715 -4.263 8.993 1.00 91.31 181 TYR A CA 1
ATOM 1442 C C . TYR A 1 181 ? -5.215 -4.019 9.144 1.00 91.31 181 TYR A C 1
ATOM 1444 O O . TYR A 1 181 ? -4.545 -3.766 8.147 1.00 91.31 181 TYR A O 1
ATOM 1452 N N . THR A 1 182 ? -4.687 -4.112 10.365 1.00 89.44 182 THR A N 1
ATOM 1453 C CA . THR A 1 182 ? -3.25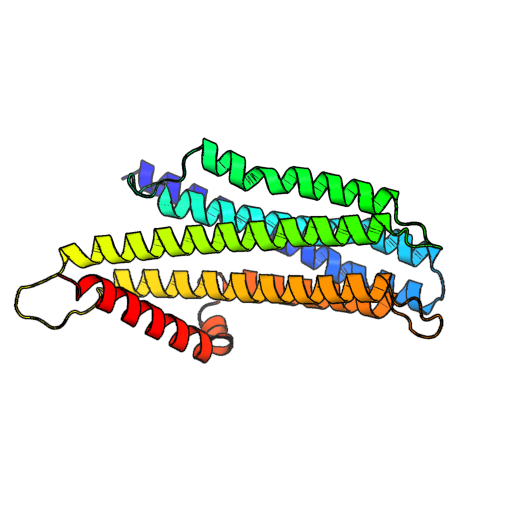0 -3.945 10.623 1.00 89.44 182 THR A C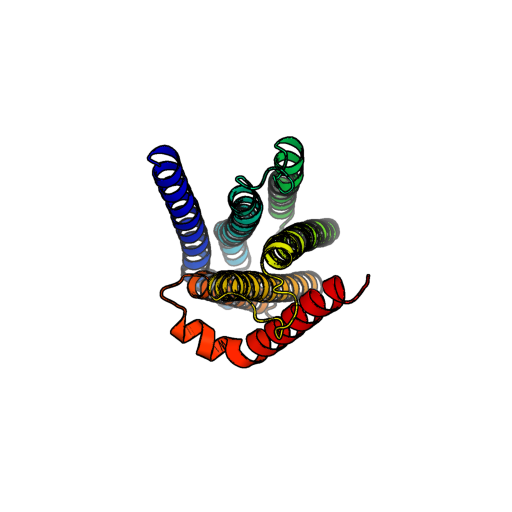A 1
ATOM 1454 C C . THR A 1 182 ? -2.449 -5.039 9.933 1.00 89.44 182 THR A C 1
ATOM 1456 O O . THR A 1 182 ? -1.439 -4.755 9.296 1.00 89.44 182 THR A O 1
ATOM 1459 N N . LEU A 1 183 ? -2.909 -6.287 10.040 1.00 92.94 183 LEU A N 1
ATOM 1460 C CA . LEU A 1 183 ? -2.229 -7.423 9.442 1.00 92.94 183 LEU A CA 1
ATOM 1461 C C . LEU A 1 183 ? -2.215 -7.328 7.913 1.00 92.94 183 LEU A C 1
ATOM 1463 O O . LEU A 1 183 ? -1.162 -7.486 7.305 1.00 92.94 183 LEU A O 1
ATOM 1467 N N . LEU A 1 184 ? -3.359 -7.018 7.299 1.00 95.12 184 LEU A N 1
ATOM 1468 C CA . LEU A 1 184 ? -3.455 -6.863 5.845 1.00 95.12 184 LEU A CA 1
ATOM 1469 C C . LEU A 1 184 ? -2.584 -5.702 5.339 1.00 95.12 184 LEU A C 1
ATOM 1471 O O . LEU A 1 184 ? -1.887 -5.853 4.341 1.00 95.12 184 LEU A O 1
ATOM 1475 N N . ALA A 1 185 ? -2.559 -4.571 6.055 1.00 92.06 185 ALA A N 1
ATOM 1476 C CA . ALA A 1 185 ? -1.675 -3.452 5.724 1.00 92.06 185 ALA A CA 1
ATOM 1477 C C . ALA A 1 185 ? -0.189 -3.828 5.848 1.00 92.06 185 ALA A C 1
ATOM 1479 O O . ALA A 1 185 ? 0.625 -3.390 5.041 1.00 92.06 185 ALA A O 1
ATOM 1480 N N . PHE A 1 186 ? 0.168 -4.652 6.836 1.00 91.69 186 PHE A N 1
ATOM 1481 C CA . PHE A 1 186 ? 1.531 -5.147 7.005 1.00 91.69 186 PHE A CA 1
ATOM 1482 C C . PHE A 1 186 ? 1.948 -6.095 5.872 1.00 91.69 186 PHE A C 1
ATOM 1484 O O . PHE A 1 186 ? 3.038 -5.934 5.335 1.00 91.69 186 PHE A O 1
ATOM 1491 N N . ILE A 1 187 ? 1.081 -7.032 5.468 1.00 95.38 187 ILE A N 1
ATOM 1492 C CA . ILE A 1 187 ? 1.341 -7.943 4.337 1.00 95.38 187 ILE A CA 1
ATOM 1493 C C . ILE A 1 187 ? 1.558 -7.145 3.046 1.00 95.38 187 ILE A C 1
ATOM 1495 O O . ILE A 1 187 ? 2.563 -7.350 2.369 1.00 95.38 187 ILE A O 1
ATOM 1499 N N . ALA A 1 188 ? 0.663 -6.197 2.750 1.00 95.81 188 ALA A N 1
ATOM 1500 C CA . ALA A 1 188 ? 0.789 -5.308 1.597 1.00 95.81 188 ALA A CA 1
ATOM 1501 C C . ALA A 1 188 ? 2.109 -4.516 1.626 1.00 95.81 188 ALA A C 1
ATOM 1503 O O . ALA A 1 188 ? 2.845 -4.501 0.645 1.00 95.81 188 ALA A O 1
ATOM 1504 N N . LEU A 1 189 ? 2.461 -3.924 2.774 1.00 93.00 189 LEU A N 1
ATOM 1505 C CA . LEU A 1 189 ? 3.707 -3.169 2.928 1.00 93.00 189 LEU A CA 1
ATOM 1506 C C . LEU A 1 189 ? 4.948 -4.040 2.693 1.00 93.00 189 LEU A C 1
ATOM 1508 O O . LEU A 1 189 ? 5.860 -3.619 1.985 1.00 93.00 189 LEU A O 1
ATOM 1512 N N . VAL A 1 190 ? 4.995 -5.241 3.277 1.00 94.31 190 VAL A N 1
ATOM 1513 C CA . VAL A 1 190 ? 6.122 -6.172 3.104 1.00 94.31 190 VAL A CA 1
ATOM 1514 C C . VAL A 1 190 ? 6.256 -6.594 1.641 1.00 94.31 190 VAL A C 1
ATOM 1516 O O . VAL A 1 190 ? 7.366 -6.579 1.112 1.00 94.31 190 VAL A O 1
ATOM 1519 N N . SER A 1 191 ? 5.142 -6.905 0.976 1.00 96.62 191 SER A N 1
ATOM 1520 C CA . SER A 1 191 ? 5.116 -7.231 -0.454 1.00 96.62 191 SER A CA 1
ATOM 1521 C C . SER A 1 191 ? 5.685 -6.094 -1.311 1.00 96.62 191 SER A C 1
ATOM 1523 O O . SER A 1 191 ? 6.591 -6.314 -2.122 1.00 96.62 191 SER A O 1
ATOM 1525 N N . THR A 1 192 ? 5.259 -4.853 -1.061 1.00 95.00 192 THR A N 1
ATOM 1526 C CA . THR A 1 192 ? 5.758 -3.694 -1.807 1.00 95.00 192 THR A CA 1
ATOM 1527 C C . THR A 1 192 ? 7.243 -3.440 -1.524 1.00 95.00 192 THR A C 1
ATOM 1529 O O . THR A 1 192 ? 7.995 -3.130 -2.447 1.00 95.00 192 THR A O 1
ATOM 1532 N N . CYS A 1 193 ? 7.714 -3.636 -0.285 1.00 91.81 193 CYS A N 1
ATOM 1533 C CA . CYS A 1 193 ? 9.144 -3.564 0.042 1.00 91.81 193 CYS A CA 1
ATOM 1534 C C . CYS A 1 193 ? 9.970 -4.583 -0.758 1.00 91.81 193 CYS A C 1
ATOM 1536 O O . CYS A 1 193 ? 11.002 -4.218 -1.319 1.00 91.81 193 CYS A O 1
ATOM 1538 N N . ILE A 1 194 ? 9.516 -5.839 -0.837 1.00 94.06 194 ILE A N 1
ATOM 1539 C CA . ILE A 1 194 ? 10.184 -6.888 -1.626 1.00 94.06 194 ILE A CA 1
ATOM 1540 C C . ILE A 1 194 ? 10.232 -6.483 -3.101 1.00 94.06 194 ILE A C 1
ATOM 1542 O O . ILE A 1 194 ? 11.293 -6.522 -3.720 1.00 94.06 194 ILE A O 1
ATOM 1546 N N . THR A 1 195 ? 9.106 -6.022 -3.643 1.00 94.50 195 THR A N 1
ATOM 1547 C CA . THR A 1 195 ? 8.987 -5.583 -5.041 1.00 94.50 195 THR A CA 1
ATOM 1548 C C . THR A 1 195 ? 9.948 -4.447 -5.364 1.00 94.50 195 THR A C 1
ATOM 1550 O O . THR A 1 195 ? 10.617 -4.463 -6.394 1.00 94.50 195 THR A O 1
ATOM 1553 N N . VAL A 1 196 ? 10.093 -3.481 -4.461 1.00 90.44 196 VAL A N 1
ATOM 1554 C CA . VAL A 1 196 ? 11.067 -2.402 -4.621 1.00 90.44 196 VAL A CA 1
ATOM 1555 C C . VAL A 1 196 ? 12.504 -2.915 -4.603 1.00 90.44 196 VAL A C 1
ATOM 1557 O O . VAL A 1 196 ? 13.306 -2.473 -5.423 1.00 90.44 196 VAL A O 1
ATOM 1560 N N . VAL A 1 197 ? 12.849 -3.820 -3.682 1.00 89.75 197 VAL A N 1
ATOM 1561 C CA . VAL A 1 197 ? 14.195 -4.413 -3.635 1.00 89.75 197 VAL A CA 1
ATOM 1562 C C . VAL A 1 197 ? 14.497 -5.112 -4.957 1.00 89.75 197 VAL A C 1
ATOM 1564 O O . VAL A 1 197 ? 15.566 -4.908 -5.528 1.00 89.75 197 VAL A O 1
ATOM 1567 N N . VAL A 1 198 ? 13.528 -5.852 -5.498 1.00 91.44 198 VAL A N 1
ATOM 1568 C CA . VAL A 1 198 ? 13.637 -6.467 -6.821 1.00 91.44 198 VAL A CA 1
ATOM 1569 C C . VAL A 1 198 ? 13.851 -5.425 -7.920 1.00 91.44 198 VAL A C 1
ATOM 1571 O O . VAL A 1 198 ? 14.743 -5.603 -8.749 1.00 91.44 198 VAL A O 1
ATOM 1574 N N . ILE A 1 199 ? 13.089 -4.328 -7.929 1.00 89.00 199 ILE A N 1
ATOM 1575 C CA . ILE A 1 199 ? 13.268 -3.238 -8.900 1.00 89.00 199 ILE A CA 1
ATOM 1576 C C . ILE A 1 199 ? 14.679 -2.648 -8.787 1.00 89.00 199 ILE A C 1
ATOM 1578 O O . ILE A 1 199 ? 15.355 -2.484 -9.799 1.00 89.00 199 ILE A O 1
ATOM 1582 N N . ALA A 1 200 ? 15.158 -2.372 -7.573 1.00 87.00 200 ALA A N 1
ATOM 1583 C CA . ALA A 1 200 ? 16.485 -1.806 -7.344 1.00 87.00 200 ALA A CA 1
ATOM 1584 C C . ALA A 1 200 ? 17.602 -2.741 -7.836 1.00 87.00 200 ALA A C 1
ATOM 1586 O O . ALA A 1 200 ? 18.504 -2.296 -8.546 1.00 87.00 200 ALA A O 1
ATOM 1587 N N . ILE A 1 201 ? 17.504 -4.038 -7.527 1.00 87.88 201 ILE A N 1
ATOM 1588 C CA . ILE A 1 201 ? 18.433 -5.065 -8.014 1.00 87.88 201 ILE A CA 1
ATOM 1589 C C . ILE A 1 201 ? 18.375 -5.154 -9.542 1.00 87.88 201 ILE A C 1
ATOM 1591 O O . ILE A 1 201 ? 19.417 -5.197 -10.188 1.00 87.88 201 ILE A O 1
ATOM 1595 N N . SER A 1 202 ? 17.178 -5.118 -10.132 1.00 87.69 202 SER A N 1
ATOM 1596 C CA . SER A 1 202 ? 16.983 -5.188 -11.588 1.00 87.69 202 SER A CA 1
ATOM 1597 C C . SER A 1 202 ? 17.570 -3.984 -12.323 1.00 87.69 202 SER A C 1
ATOM 1599 O O . SER A 1 202 ? 18.072 -4.127 -13.434 1.00 87.69 202 SER A O 1
ATOM 1601 N N . LEU A 1 203 ? 17.552 -2.804 -11.698 1.00 83.94 203 LEU A N 1
ATOM 1602 C CA . LEU A 1 203 ? 18.180 -1.598 -12.238 1.00 83.94 203 LEU A CA 1
ATOM 1603 C C . LEU A 1 203 ? 19.712 -1.615 -12.114 1.00 83.94 203 LEU A C 1
ATOM 1605 O O . LEU A 1 203 ? 20.384 -0.961 -12.907 1.00 83.94 203 LEU A O 1
ATOM 1609 N N . GLN A 1 204 ? 20.271 -2.334 -11.135 1.00 86.31 204 GLN A N 1
ATOM 1610 C CA . GLN A 1 204 ? 21.721 -2.425 -10.920 1.00 86.31 204 GLN A CA 1
ATOM 1611 C C . GLN A 1 204 ? 22.372 -3.569 -11.704 1.00 86.31 204 GLN A C 1
ATOM 1613 O O . GLN A 1 204 ? 23.429 -3.390 -12.310 1.00 86.31 204 GLN A O 1
ATOM 1618 N N . LEU A 1 205 ? 21.752 -4.750 -11.703 1.00 86.56 205 LEU A N 1
ATOM 1619 C CA . LEU A 1 205 ? 22.270 -5.946 -12.358 1.00 86.56 205 LEU A CA 1
ATOM 1620 C C . LEU A 1 205 ? 21.910 -5.928 -13.841 1.00 86.56 205 LEU A C 1
ATOM 1622 O O . LEU A 1 205 ? 20.958 -6.563 -14.288 1.00 86.56 205 LEU A O 1
ATOM 1626 N N . ARG A 1 206 ? 22.708 -5.213 -14.633 1.00 74.62 206 ARG A N 1
ATOM 1627 C CA . ARG A 1 206 ? 22.583 -5.236 -16.090 1.00 74.62 206 ARG A CA 1
ATOM 1628 C C . ARG A 1 206 ? 23.311 -6.448 -16.667 1.00 74.62 206 ARG A C 1
ATOM 1630 O O . ARG A 1 206 ? 24.397 -6.321 -17.223 1.00 74.62 206 ARG A O 1
ATOM 1637 N N . ASN A 1 207 ? 22.721 -7.630 -16.522 1.00 81.12 207 ASN A N 1
ATOM 1638 C CA . ASN A 1 207 ? 23.221 -8.823 -17.194 1.00 81.12 207 ASN A CA 1
ATOM 1639 C C . ASN A 1 207 ? 22.541 -8.951 -18.572 1.00 81.12 207 ASN A C 1
ATOM 1641 O O . ASN A 1 207 ? 21.327 -9.134 -18.611 1.00 81.12 207 ASN A O 1
ATOM 1645 N N . PRO A 1 208 ? 23.278 -8.870 -19.697 1.00 78.75 208 PRO A N 1
ATOM 1646 C CA . PRO A 1 208 ? 22.690 -8.975 -21.036 1.00 78.75 208 PRO A CA 1
ATOM 1647 C C . PRO A 1 208 ? 22.036 -10.337 -21.313 1.00 78.75 208 PRO A C 1
ATOM 1649 O O . PRO A 1 208 ? 21.217 -10.435 -22.220 1.00 78.75 208 PRO A O 1
ATOM 1652 N N . HIS A 1 209 ? 22.374 -11.374 -20.541 1.00 81.62 209 HIS A N 1
ATOM 1653 C CA . HIS A 1 209 ? 21.804 -12.715 -20.674 1.00 81.62 209 HIS A CA 1
ATOM 1654 C C . HIS A 1 209 ? 20.562 -12.943 -19.804 1.00 81.62 209 HIS A C 1
ATOM 1656 O O . HIS A 1 209 ? 19.863 -13.934 -19.997 1.00 81.62 209 HIS A O 1
ATOM 1662 N N . LEU A 1 210 ? 20.276 -12.054 -18.844 1.00 80.94 210 LEU A N 1
ATOM 1663 C CA . LEU A 1 210 ? 19.085 -12.148 -18.001 1.00 80.94 210 LEU A CA 1
ATOM 1664 C C . LEU A 1 210 ? 18.085 -11.073 -18.415 1.00 80.94 210 LEU A C 1
ATOM 1666 O O . LEU A 1 210 ? 18.358 -9.878 -18.318 1.00 80.94 210 LEU A O 1
ATOM 1670 N N . HIS A 1 211 ? 16.889 -11.499 -18.815 1.00 85.12 211 HIS A N 1
ATOM 1671 C CA . HIS A 1 211 ? 15.762 -10.610 -19.092 1.00 85.12 211 HIS A CA 1
ATOM 1672 C C . HIS A 1 211 ? 15.199 -10.021 -17.782 1.00 85.12 211 HIS A C 1
ATOM 1674 O O . HIS A 1 211 ? 14.087 -10.340 -17.371 1.00 85.12 211 HIS A O 1
ATOM 1680 N N . MET A 1 212 ? 15.964 -9.162 -17.097 1.00 87.69 212 MET A N 1
ATOM 1681 C CA . MET A 1 212 ? 15.571 -8.548 -15.815 1.00 87.69 212 MET A CA 1
ATOM 1682 C C . MET A 1 212 ? 14.279 -7.724 -15.926 1.00 87.69 212 MET A C 1
ATOM 1684 O O . MET A 1 212 ? 13.537 -7.599 -14.956 1.00 87.69 212 MET A O 1
ATOM 1688 N N . GLU A 1 213 ? 13.966 -7.214 -17.120 1.00 87.69 213 GLU A N 1
ATOM 1689 C CA . GLU A 1 213 ? 12.691 -6.554 -17.426 1.00 87.69 213 GLU A CA 1
ATOM 1690 C C . GLU A 1 213 ? 11.492 -7.484 -17.177 1.00 87.69 213 GLU A C 1
ATOM 1692 O O . GLU A 1 213 ? 10.495 -7.065 -16.590 1.00 87.69 213 GLU A O 1
ATOM 1697 N N . LEU A 1 214 ? 11.614 -8.765 -17.544 1.00 89.31 214 LEU A N 1
ATOM 1698 C CA . LEU A 1 214 ? 10.598 -9.794 -17.319 1.00 89.31 214 LEU A CA 1
ATOM 1699 C C . LEU A 1 214 ? 10.322 -9.974 -15.823 1.00 89.31 214 LEU A C 1
ATOM 1701 O O . LEU A 1 214 ? 9.174 -10.007 -15.380 1.00 89.31 214 LEU A O 1
ATOM 1705 N N . PHE A 1 215 ? 11.400 -10.057 -15.040 1.00 90.50 215 PHE A N 1
ATOM 1706 C CA . PHE A 1 215 ? 11.327 -10.221 -13.595 1.00 90.50 215 PHE A CA 1
ATOM 1707 C C . PHE A 1 215 ? 10.705 -8.993 -12.923 1.00 90.50 215 PHE A C 1
ATOM 1709 O O . PHE A 1 215 ? 9.916 -9.134 -11.988 1.00 90.50 215 PHE A O 1
ATOM 1716 N N . LEU A 1 216 ? 10.986 -7.794 -13.440 1.00 91.31 216 LEU A N 1
ATOM 1717 C CA . LEU A 1 216 ? 10.377 -6.551 -12.978 1.00 91.31 216 LEU A CA 1
ATOM 1718 C C . LEU A 1 216 ? 8.860 -6.536 -13.219 1.00 91.31 216 LEU A C 1
ATOM 1720 O O . LEU A 1 216 ? 8.109 -6.295 -12.273 1.00 91.31 216 LEU A O 1
ATOM 1724 N N . PHE A 1 217 ? 8.392 -6.851 -14.433 1.00 92.56 217 PHE A N 1
ATOM 1725 C CA . PHE A 1 217 ? 6.950 -6.918 -14.710 1.00 92.56 217 PHE A CA 1
ATOM 1726 C C . PHE A 1 217 ? 6.250 -7.991 -13.871 1.00 92.56 217 PHE A C 1
ATOM 1728 O O . PHE A 1 217 ? 5.175 -7.733 -13.328 1.00 92.56 217 PHE A O 1
ATOM 1735 N N . ALA A 1 218 ? 6.870 -9.165 -13.716 1.00 93.81 218 ALA A N 1
ATOM 1736 C CA . ALA A 1 218 ? 6.335 -10.246 -12.892 1.00 93.81 218 ALA A CA 1
ATOM 1737 C C . ALA A 1 218 ? 6.203 -9.823 -11.425 1.00 93.81 218 ALA A C 1
ATOM 1739 O O . ALA A 1 218 ? 5.164 -10.037 -10.809 1.00 93.81 218 ALA A O 1
ATOM 1740 N N . SER A 1 219 ? 7.228 -9.170 -10.879 1.00 95.00 219 SER A N 1
ATOM 1741 C CA . SER A 1 219 ? 7.251 -8.756 -9.474 1.00 95.00 219 SER A CA 1
ATOM 1742 C C . SER A 1 219 ? 6.192 -7.701 -9.172 1.00 95.00 219 SER A C 1
ATOM 1744 O O . SER A 1 219 ? 5.466 -7.829 -8.189 1.00 95.00 219 SER A O 1
ATOM 1746 N N . ILE A 1 220 ? 6.034 -6.702 -10.047 1.00 95.75 220 ILE A N 1
ATOM 1747 C CA . ILE A 1 220 ? 4.986 -5.683 -9.889 1.00 95.75 220 ILE A CA 1
ATOM 1748 C C . ILE A 1 220 ? 3.594 -6.309 -10.051 1.00 95.75 220 ILE A C 1
ATOM 1750 O O . ILE A 1 220 ? 2.675 -5.952 -9.315 1.00 95.75 220 ILE A O 1
ATOM 1754 N N . ALA A 1 221 ? 3.420 -7.265 -10.969 1.00 96.62 221 ALA A N 1
ATOM 1755 C CA . ALA A 1 221 ? 2.156 -7.984 -11.118 1.00 96.62 221 ALA A CA 1
ATOM 1756 C C . ALA A 1 221 ? 1.811 -8.796 -9.855 1.00 96.62 221 ALA A C 1
ATOM 1758 O O . ALA A 1 221 ? 0.687 -8.719 -9.361 1.00 96.62 221 ALA A O 1
ATOM 1759 N N . VAL A 1 222 ? 2.779 -9.516 -9.283 1.00 97.44 222 VAL A N 1
ATOM 1760 C CA . VAL A 1 222 ? 2.595 -10.245 -8.019 1.00 97.44 222 VAL A CA 1
ATOM 1761 C C . VAL A 1 222 ? 2.221 -9.286 -6.885 1.00 97.44 222 VAL A C 1
ATOM 1763 O O . VAL A 1 222 ? 1.264 -9.559 -6.159 1.00 97.44 222 VAL A O 1
ATOM 1766 N N . ASP A 1 223 ? 2.889 -8.134 -6.774 1.00 97.75 223 ASP A N 1
ATOM 1767 C CA . ASP A 1 223 ? 2.547 -7.120 -5.769 1.00 97.75 223 ASP A CA 1
ATOM 1768 C C . ASP A 1 223 ? 1.128 -6.575 -5.944 1.00 97.75 223 ASP A C 1
ATOM 1770 O O . ASP A 1 223 ? 0.385 -6.457 -4.969 1.00 97.75 223 ASP A O 1
ATOM 1774 N N . CYS A 1 224 ? 0.720 -6.291 -7.187 1.00 98.00 224 CYS A N 1
ATOM 1775 C CA . CYS A 1 224 ? -0.646 -5.880 -7.516 1.00 98.00 224 CYS A CA 1
ATOM 1776 C C . CYS A 1 224 ? -1.669 -6.914 -7.032 1.00 98.00 224 CYS A C 1
ATOM 1778 O O . CYS A 1 224 ? -2.665 -6.549 -6.409 1.00 98.00 224 CYS A O 1
ATOM 1780 N N . VAL A 1 225 ? -1.422 -8.204 -7.285 1.00 98.38 225 VAL A N 1
ATOM 1781 C CA . VAL A 1 225 ? -2.308 -9.293 -6.848 1.00 98.38 225 VAL A CA 1
ATOM 1782 C C . VAL A 1 225 ? -2.371 -9.369 -5.323 1.00 98.38 225 VAL A C 1
ATOM 1784 O O . VAL A 1 225 ? -3.466 -9.427 -4.766 1.00 98.38 225 VAL A O 1
ATOM 1787 N N . ILE A 1 226 ? -1.230 -9.314 -4.630 1.00 98.12 226 ILE A N 1
ATOM 1788 C CA . ILE A 1 226 ? -1.191 -9.343 -3.158 1.00 98.12 226 ILE A CA 1
ATOM 1789 C C . ILE A 1 226 ? -1.974 -8.164 -2.575 1.00 98.12 226 ILE A C 1
ATOM 1791 O O . ILE A 1 226 ? -2.771 -8.338 -1.650 1.00 98.12 226 ILE A O 1
ATOM 1795 N N . ASN A 1 227 ? -1.799 -6.972 -3.140 1.00 97.88 227 ASN A N 1
ATOM 1796 C CA . ASN A 1 227 ? -2.513 -5.773 -2.729 1.00 97.88 227 ASN A CA 1
ATOM 1797 C C . ASN A 1 227 ? -4.027 -5.863 -2.997 1.00 97.88 227 ASN A C 1
ATOM 1799 O O . ASN A 1 227 ? -4.823 -5.519 -2.118 1.00 97.88 227 ASN A O 1
ATOM 1803 N N . LEU A 1 228 ? -4.444 -6.393 -4.153 1.00 98.19 228 LEU A N 1
ATOM 1804 C CA . LEU A 1 228 ? -5.851 -6.673 -4.467 1.00 98.19 228 LEU A CA 1
ATOM 1805 C C . LEU A 1 228 ? -6.467 -7.665 -3.477 1.00 98.19 228 LEU A C 1
ATOM 1807 O O . LEU A 1 228 ? -7.562 -7.424 -2.968 1.00 98.19 228 LEU A O 1
ATOM 1811 N N . VAL A 1 229 ? -5.753 -8.745 -3.149 1.00 98.06 229 VAL A N 1
ATOM 1812 C CA . VAL A 1 229 ? -6.194 -9.733 -2.156 1.00 98.06 229 VAL A CA 1
ATOM 1813 C C . VAL A 1 229 ? -6.304 -9.088 -0.777 1.00 98.06 229 VAL A C 1
ATOM 1815 O O . VAL A 1 229 ? -7.320 -9.258 -0.107 1.00 98.06 229 VAL A O 1
ATOM 1818 N N . CYS A 1 230 ? -5.321 -8.288 -0.355 1.00 97.69 230 CYS A N 1
ATOM 1819 C CA . CYS A 1 230 ? -5.380 -7.576 0.923 1.00 97.69 230 CYS A CA 1
ATOM 1820 C C . CYS A 1 230 ? -6.575 -6.616 0.989 1.00 97.69 230 CYS A C 1
ATOM 1822 O O . CYS A 1 230 ? -7.256 -6.534 2.015 1.00 97.69 230 CYS A O 1
ATOM 1824 N N . LEU A 1 231 ? -6.856 -5.909 -0.106 1.00 96.75 231 LEU A N 1
ATOM 1825 C CA . LEU A 1 231 ? -7.987 -4.998 -0.207 1.00 96.75 231 LEU A CA 1
ATOM 1826 C C . LEU A 1 231 ? -9.323 -5.751 -0.159 1.00 96.75 231 LEU A C 1
ATOM 1828 O O . LEU A 1 231 ? -10.196 -5.377 0.628 1.00 96.75 231 LEU A O 1
ATOM 1832 N N . PHE A 1 232 ? -9.456 -6.842 -0.917 1.00 97.38 232 PHE A N 1
ATOM 1833 C CA . PHE A 1 232 ? -10.616 -7.737 -0.904 1.00 97.38 232 PHE A CA 1
ATOM 1834 C C . PHE A 1 232 ? -10.874 -8.307 0.495 1.00 97.38 232 PHE A C 1
ATOM 1836 O O . PHE A 1 232 ? -11.969 -8.162 1.041 1.00 97.38 232 PHE A O 1
ATOM 1843 N N . LEU A 1 233 ? -9.842 -8.880 1.121 1.00 96.88 233 LEU A N 1
ATOM 1844 C CA . LEU A 1 233 ? -9.934 -9.454 2.461 1.00 96.88 233 LEU A CA 1
ATOM 1845 C C . LEU A 1 233 ? -10.294 -8.408 3.511 1.00 96.88 233 LEU A C 1
ATOM 1847 O O . LEU A 1 233 ? -10.813 -8.773 4.560 1.00 96.88 233 LEU A O 1
ATOM 1851 N N . SER A 1 234 ? -10.066 -7.117 3.255 1.00 95.62 234 SER A N 1
ATOM 1852 C CA . SER A 1 234 ? -10.420 -6.050 4.190 1.00 95.62 234 SER A CA 1
ATOM 1853 C C . SER A 1 234 ? -11.939 -5.874 4.355 1.00 95.62 234 SER A C 1
ATOM 1855 O O . SER A 1 234 ? -12.390 -5.409 5.401 1.00 95.62 234 SER A O 1
ATOM 1857 N N . PHE A 1 235 ? -12.752 -6.309 3.392 1.00 94.25 235 PHE A N 1
ATOM 1858 C CA . PHE A 1 235 ? -14.205 -6.202 3.495 1.00 94.25 235 PHE A CA 1
ATOM 1859 C C . PHE A 1 235 ? -14.819 -7.230 4.458 1.00 94.25 235 PHE A C 1
ATOM 1861 O O . PHE A 1 235 ? -14.265 -8.299 4.724 1.00 94.25 235 PHE A O 1
ATOM 1868 N N . SER A 1 236 ? -15.999 -6.905 4.996 1.00 94.00 236 SER A N 1
ATOM 1869 C CA . SER A 1 236 ? -16.722 -7.772 5.937 1.00 94.00 236 SER A CA 1
ATOM 1870 C C . SER A 1 236 ? -17.289 -9.030 5.281 1.00 94.00 236 SER A C 1
ATOM 1872 O O . SER A 1 236 ? -17.333 -10.072 5.920 1.00 94.00 236 SER A O 1
ATOM 1874 N N . PHE A 1 237 ? -17.693 -8.967 4.009 1.00 95.75 237 PHE A N 1
ATOM 1875 C CA . PHE A 1 237 ? -18.201 -10.141 3.287 1.00 95.75 237 PHE A CA 1
ATOM 1876 C C . PHE A 1 237 ? -17.103 -11.189 3.026 1.00 95.75 237 PHE A C 1
ATOM 1878 O O . PHE A 1 237 ? -17.398 -12.371 2.891 1.00 95.75 237 PHE A O 1
ATOM 1885 N N . ALA A 1 238 ? -15.832 -10.773 2.999 1.00 96.88 238 ALA A N 1
ATOM 1886 C CA . ALA A 1 238 ? -14.681 -11.650 2.800 1.00 96.88 238 ALA A CA 1
ATOM 1887 C C . ALA A 1 238 ? -14.184 -12.299 4.107 1.00 96.88 238 ALA A C 1
ATOM 1889 O O . ALA A 1 238 ? -13.120 -12.914 4.124 1.00 96.88 238 ALA A O 1
ATOM 1890 N N . GLU A 1 239 ? -14.926 -12.173 5.213 1.00 95.81 239 GLU A N 1
ATOM 1891 C CA . GLU A 1 239 ? -14.529 -12.715 6.518 1.00 95.81 239 GLU A CA 1
ATOM 1892 C C . GLU A 1 239 ? -14.243 -14.230 6.512 1.00 95.81 239 GLU A C 1
ATOM 1894 O O . GLU A 1 239 ? -13.216 -14.610 7.075 1.00 95.81 239 GLU A O 1
ATOM 1899 N N . PRO A 1 240 ? -15.034 -15.097 5.842 1.00 96.50 240 PRO A N 1
ATOM 1900 C CA . PRO A 1 240 ? -14.721 -16.529 5.786 1.00 96.50 240 PRO A CA 1
ATOM 1901 C C . PRO A 1 240 ? -13.357 -16.812 5.135 1.00 96.50 240 PRO A C 1
ATOM 1903 O O . PRO A 1 240 ? -12.563 -17.596 5.650 1.00 96.50 240 PRO A O 1
ATOM 1906 N N . HIS A 1 241 ? -13.044 -16.102 4.047 1.00 97.50 241 HIS A N 1
ATOM 1907 C CA . HIS A 1 241 ? -11.776 -16.224 3.322 1.00 97.50 241 HIS A CA 1
ATOM 1908 C C . HIS A 1 241 ? -10.608 -15.675 4.148 1.00 97.50 241 HIS A C 1
ATOM 1910 O O . HIS A 1 241 ? -9.531 -16.266 4.198 1.00 97.50 241 HIS A O 1
ATOM 1916 N N . TYR A 1 242 ? -10.828 -14.560 4.851 1.00 96.75 242 TYR A N 1
ATOM 1917 C CA . TYR A 1 242 ? -9.835 -13.992 5.758 1.00 96.75 242 TYR A CA 1
ATOM 1918 C C . TYR A 1 242 ? -9.460 -14.978 6.866 1.00 96.75 242 TYR A C 1
ATOM 1920 O O . TYR A 1 242 ? -8.276 -15.150 7.163 1.00 96.75 242 TYR A O 1
ATOM 1928 N N . GLN A 1 243 ? -10.456 -15.643 7.456 1.00 94.31 243 GLN A N 1
ATOM 1929 C CA . GLN A 1 243 ? -10.213 -16.636 8.494 1.00 94.31 243 GLN A CA 1
ATOM 1930 C C . GLN A 1 243 ? -9.391 -17.802 7.955 1.00 94.31 243 GLN A C 1
ATOM 1932 O O . GLN A 1 243 ? -8.444 -18.185 8.617 1.00 94.31 243 GLN A O 1
ATOM 1937 N N . GLN A 1 244 ? -9.647 -18.296 6.745 1.00 95.12 244 GLN A N 1
ATOM 1938 C CA . GLN A 1 244 ? -8.853 -19.383 6.158 1.00 95.12 244 GLN A CA 1
ATOM 1939 C C . GLN A 1 244 ? -7.387 -18.994 5.902 1.00 95.12 244 GLN A C 1
ATOM 1941 O O . GLN A 1 244 ? -6.484 -19.770 6.202 1.00 95.12 244 GLN A O 1
ATOM 1946 N N . VAL A 1 245 ? -7.135 -17.786 5.386 1.00 93.62 245 VAL A N 1
ATOM 1947 C CA . VAL A 1 245 ? -5.784 -17.360 4.971 1.00 93.62 245 VAL A CA 1
ATOM 1948 C C . VAL A 1 245 ? -4.937 -16.853 6.144 1.00 93.62 245 VAL A C 1
ATOM 1950 O O . VAL A 1 245 ? -3.730 -17.074 6.187 1.00 93.62 245 VAL A O 1
ATOM 1953 N N . CYS A 1 246 ? -5.538 -16.147 7.105 1.00 91.06 246 CYS A N 1
ATOM 1954 C CA . CYS A 1 246 ? -4.802 -15.416 8.141 1.00 91.06 246 CYS A CA 1
ATOM 1955 C C . CYS A 1 246 ? -4.988 -15.962 9.567 1.00 91.06 246 CYS A C 1
ATOM 1957 O O . CYS A 1 246 ? -4.503 -15.318 10.502 1.00 91.06 246 CYS A O 1
ATOM 1959 N N . PHE A 1 247 ? -5.655 -17.112 9.768 1.00 86.88 247 PHE A N 1
ATOM 1960 C CA . PHE A 1 247 ? -6.057 -17.594 11.102 1.00 86.88 247 PHE A CA 1
ATOM 1961 C C . PHE A 1 247 ? -4.919 -17.599 12.127 1.00 86.88 247 PHE A C 1
ATOM 1963 O O . PHE A 1 247 ? -5.025 -16.993 13.197 1.00 86.88 247 PHE A O 1
ATOM 1970 N N . CYS A 1 248 ? -3.809 -18.263 11.789 1.00 87.00 248 CYS A N 1
ATOM 1971 C CA . CYS A 1 248 ? -2.709 -18.496 12.719 1.00 87.00 248 CYS A CA 1
ATOM 1972 C C . CYS A 1 248 ? -2.097 -17.171 13.175 1.00 87.00 248 CYS A C 1
ATOM 1974 O O . CYS A 1 248 ? -2.017 -16.896 14.374 1.00 87.00 248 CYS A O 1
ATOM 1976 N N . LEU A 1 249 ? -1.750 -16.302 12.224 1.00 87.69 249 LEU A N 1
ATOM 1977 C CA . LEU A 1 249 ? -1.119 -15.020 12.517 1.00 87.69 249 LEU A CA 1
ATOM 1978 C C . LEU A 1 249 ? -2.080 -14.051 13.222 1.00 87.69 249 LEU A C 1
ATOM 1980 O O . LEU A 1 249 ? -1.678 -13.369 14.167 1.00 87.69 249 LEU A O 1
ATOM 1984 N N . HIS A 1 250 ? -3.361 -14.045 12.838 1.00 89.31 250 HIS A N 1
ATOM 1985 C CA . HIS A 1 250 ? -4.395 -13.276 13.528 1.00 89.31 250 HIS A CA 1
ATOM 1986 C C . HIS A 1 250 ? -4.508 -13.688 14.999 1.00 89.31 250 HIS A C 1
ATOM 1988 O O . HIS A 1 250 ? -4.488 -12.828 15.879 1.00 89.31 250 HIS A O 1
ATOM 1994 N N . SER A 1 251 ? -4.577 -14.995 15.277 1.00 89.25 251 SER A N 1
ATOM 1995 C CA . SER A 1 251 ? -4.716 -15.516 16.640 1.00 89.25 251 SER A CA 1
ATOM 1996 C C . SER A 1 251 ? -3.528 -15.136 17.536 1.00 89.25 251 SER A C 1
ATOM 1998 O O . SER A 1 251 ? -3.723 -14.746 18.688 1.00 89.25 251 SER A O 1
ATOM 2000 N N . LEU A 1 252 ? -2.303 -15.159 16.997 1.00 91.12 252 LEU A N 1
ATOM 2001 C CA . LEU A 1 252 ? -1.089 -14.771 17.719 1.00 91.12 252 LEU A CA 1
ATOM 2002 C C . LEU A 1 252 ? -1.076 -13.275 18.051 1.00 91.12 252 LEU A C 1
ATOM 2004 O O . LEU A 1 252 ? -0.794 -12.891 19.190 1.00 91.12 252 LEU A O 1
ATOM 2008 N N . ILE A 1 253 ? -1.411 -12.421 17.077 1.00 87.44 253 ILE A N 1
ATOM 2009 C CA . ILE A 1 253 ? -1.467 -10.968 17.288 1.00 87.44 253 ILE A CA 1
ATOM 2010 C C . ILE A 1 253 ? -2.579 -10.621 18.280 1.00 87.44 253 ILE A C 1
ATOM 2012 O O . ILE A 1 253 ? -2.362 -9.795 19.167 1.00 87.44 253 ILE A O 1
ATOM 2016 N N . LEU A 1 254 ? -3.739 -11.275 18.173 1.00 88.38 254 LEU A N 1
ATOM 2017 C CA . LEU A 1 254 ? -4.867 -11.073 19.076 1.00 88.38 254 LEU A CA 1
ATOM 2018 C C . LEU A 1 254 ? -4.496 -11.426 20.522 1.00 88.38 254 LEU A C 1
ATOM 2020 O O . LEU A 1 254 ? -4.691 -10.598 21.410 1.00 88.38 254 LEU A O 1
ATOM 2024 N N . LYS A 1 255 ? -3.872 -12.591 20.750 1.00 89.19 255 LYS A N 1
ATOM 2025 C CA . LYS A 1 255 ? -3.371 -13.000 22.076 1.00 89.19 255 LYS A CA 1
ATOM 2026 C C . LYS A 1 255 ? -2.372 -11.988 22.643 1.00 89.19 255 LYS A C 1
ATOM 2028 O O . LYS A 1 255 ? -2.480 -11.583 23.798 1.00 89.19 255 LYS A O 1
ATOM 2033 N N . LYS A 1 256 ? -1.423 -11.518 21.824 1.00 88.06 256 LYS A N 1
ATOM 2034 C CA . LYS A 1 256 ? -0.433 -10.509 22.241 1.00 88.06 256 LYS A CA 1
ATOM 2035 C C . LYS A 1 256 ? -1.082 -9.165 22.576 1.00 88.06 256 LYS A C 1
ATOM 2037 O O . LYS A 1 256 ? -0.637 -8.484 23.499 1.00 88.06 256 LYS A O 1
ATOM 2042 N N . PHE A 1 257 ? -2.122 -8.778 21.838 1.00 83.38 257 PHE A N 1
ATOM 2043 C CA . PHE A 1 257 ? -2.878 -7.557 22.096 1.00 83.38 257 PHE A CA 1
ATOM 2044 C C . PHE A 1 257 ? -3.651 -7.653 23.413 1.00 83.38 257 PHE A C 1
ATOM 2046 O O . PHE A 1 257 ? -3.528 -6.762 24.249 1.00 83.38 257 PHE A O 1
ATOM 2053 N N . GLN A 1 258 ? -4.363 -8.761 23.637 1.00 84.62 258 GLN A N 1
ATOM 2054 C CA . GLN A 1 258 ? -5.070 -9.033 24.892 1.00 84.62 258 GLN A CA 1
ATOM 2055 C C . GLN A 1 258 ? -4.117 -8.990 26.090 1.00 84.62 258 GLN A C 1
ATOM 2057 O O . GLN A 1 258 ? -4.380 -8.276 27.054 1.00 84.62 258 GLN A O 1
ATOM 2062 N N . PHE A 1 259 ? -2.963 -9.658 25.993 1.00 86.38 259 PHE A N 1
ATOM 2063 C CA . PHE A 1 259 ? -1.953 -9.646 27.051 1.00 86.38 259 PHE A CA 1
ATOM 2064 C C . PHE A 1 259 ? -1.448 -8.231 27.373 1.00 86.38 259 PHE A C 1
ATOM 2066 O O . PHE A 1 259 ? -1.296 -7.870 28.538 1.00 86.38 259 PHE A O 1
ATOM 2073 N N . ARG A 1 260 ? -1.210 -7.397 26.349 1.00 85.00 260 ARG A N 1
ATOM 2074 C CA . ARG A 1 260 ? -0.781 -6.002 26.546 1.00 85.00 260 ARG A CA 1
ATOM 2075 C C . ARG A 1 260 ? -1.852 -5.144 27.208 1.00 85.00 260 ARG A C 1
ATOM 2077 O O . ARG A 1 260 ? -1.500 -4.328 28.052 1.00 85.00 260 ARG A O 1
ATOM 2084 N N . VAL A 1 261 ? -3.119 -5.324 26.836 1.00 79.88 261 VAL A N 1
ATOM 2085 C CA . VAL A 1 261 ? -4.240 -4.607 27.460 1.00 79.88 261 VAL A CA 1
ATOM 2086 C C . VAL A 1 261 ? -4.346 -4.990 28.935 1.00 79.88 261 VAL A C 1
ATOM 2088 O O . VAL A 1 261 ? -4.340 -4.104 29.778 1.00 79.88 261 VAL A O 1
ATOM 2091 N N . VAL A 1 262 ? -4.330 -6.286 29.263 1.00 81.38 262 VAL A N 1
ATOM 2092 C CA . VAL A 1 262 ? -4.384 -6.758 30.659 1.00 81.38 262 VAL A CA 1
ATOM 2093 C C . VAL A 1 262 ? -3.200 -6.228 31.474 1.00 81.38 262 VAL A C 1
ATOM 2095 O O . VAL A 1 262 ? -3.393 -5.689 32.560 1.00 81.38 262 VAL A O 1
ATOM 2098 N N . ARG A 1 263 ? -1.973 -6.299 30.936 1.00 84.56 263 ARG A N 1
ATOM 2099 C CA . ARG A 1 263 ? -0.775 -5.796 31.628 1.00 84.56 263 ARG A CA 1
ATOM 2100 C C . ARG A 1 263 ? -0.829 -4.289 31.890 1.00 84.56 263 ARG A C 1
ATOM 2102 O O . ARG A 1 263 ? -0.356 -3.859 32.932 1.00 84.56 263 ARG A O 1
ATOM 2109 N N . ALA A 1 264 ? -1.390 -3.501 30.973 1.00 82.69 264 ALA A N 1
ATOM 2110 C CA . ALA A 1 264 ? -1.526 -2.054 31.149 1.00 82.69 264 ALA A CA 1
ATOM 2111 C C . ALA A 1 264 ? -2.481 -1.672 32.296 1.00 82.69 264 ALA A C 1
ATOM 2113 O O . ALA A 1 264 ? -2.370 -0.567 32.811 1.00 82.69 264 ALA A O 1
ATOM 2114 N N . HIS A 1 265 ? -3.380 -2.574 32.703 1.00 75.56 265 HIS A N 1
ATOM 2115 C CA . HIS A 1 265 ? -4.303 -2.371 33.824 1.00 75.56 265 HIS A CA 1
ATOM 2116 C C . HIS A 1 265 ? -3.839 -3.009 35.140 1.00 75.56 265 HIS A C 1
ATOM 2118 O O . HIS A 1 265 ? -4.379 -2.684 36.189 1.00 75.56 265 HIS A O 1
ATOM 2124 N N . ALA A 1 266 ? -2.846 -3.901 35.101 1.00 79.00 266 ALA A N 1
ATOM 2125 C CA . ALA A 1 266 ? -2.297 -4.548 36.294 1.00 79.00 266 ALA A CA 1
ATOM 2126 C C . ALA A 1 266 ? -1.240 -3.700 37.028 1.00 79.00 266 ALA A C 1
ATOM 2128 O O . ALA A 1 266 ? -0.783 -4.104 38.093 1.00 79.00 266 ALA A O 1
ATOM 2129 N N . VAL A 1 267 ? -0.812 -2.572 36.450 1.00 73.88 267 VAL A N 1
ATOM 2130 C CA . VAL A 1 267 ? 0.123 -1.640 37.092 1.00 73.88 267 VAL A CA 1
ATOM 2131 C C . VAL A 1 267 ? -0.708 -0.588 37.841 1.00 73.88 267 VAL A C 1
ATOM 2133 O O . VAL A 1 267 ? -1.382 0.188 37.159 1.00 73.88 267 VAL A O 1
ATOM 2136 N N . PRO A 1 268 ? -0.727 -0.615 39.188 1.00 62.88 268 PRO A N 1
ATOM 2137 C CA . PRO A 1 268 ? -1.454 0.354 40.008 1.00 62.88 268 PRO A CA 1
ATOM 2138 C C . PRO A 1 268 ? -0.861 1.765 39.919 1.00 62.88 268 PRO A C 1
ATOM 2140 O O . PRO A 1 268 ? 0.359 1.888 39.653 1.00 62.88 268 PRO A O 1
#

pLDDT: mean 89.51, std 8.67, range [54.47, 98.38]

Radius of gyration: 21.76 Å; chains: 1; bounding box: 53×40×72 Å

Organism: Reticulomyxa filosa (NCBI:txid46433)

Secondary structure (DSSP, 8-state):
-HHHHHHHHHHHHHHHHHHHHHHHHHHHHHHHHHHHHHHHHTT-HHHHHHHHHHHHHHHHHHHHHHHHHHHHHHHHHHTT-TTTPPPHHHHHHHHTHHHHHHHHHHHHHHH-BTTB--HHHHHHHHHHHHHHHHHHHHHHHHHHHHHHHHHHHHHTT---TTS--PPPHHHHHHHHHHHHHHHHHHHHHHHHHHHHHHHHHHHH---TTS-HHHHHHHHHHHHHHHHHHHHHHHSSTTHHHHHHHHHHHHHHHHHHHHHHHHHHHS--

Sequence (268 aa):
MKYLYENRKNLSKFFCYASIFCSSCWSLYLLLSPMGFIFCMEGSPRKTVTVALIFTPMYYLGLVGVYVLLVGRLYYTFERNPGLQVSRRLLGVLLVPIPIYVILYIFLNLKIAPKQSSSTSIVIVACATILYVTSHIILVSMFLRKLIHLASTRYSVATNPGNTVELTSQQMNLIRIMTKYTLLAFIALVSTCITVVVIAISLQLRNPHLHMELFLFASIAVDCVINLVCLFLSFSFAEPHYQQVCFCLHSLILKKFQFRVVRAHAVP